Protein AF-A0A258LJT6-F1 (afdb_monomer_lite)

Secondary structure (DSSP, 8-state):
-HHHHHHHHHHHHHHHHHHHHHHHHHHHHHHHHHHHHHHHHHHHHHHHHHHH-HHHHHHHHTS-HHHHHHHHHHHHHHHHHHHHHHTTTT--S--------TT--PPPHHHHTTPPP---------------------GGG------SS--EEEEE---TT----TT---EEEE-HHHHHHHHHHHHHHHHHH--

Foldseek 3Di:
DVVVVVVVVVVVVVVVVVVVVVVVVVVVVVVVVVVVVVVVVLVVVLVVCCVPPVVVSVVLVVDDPVVSVVVVCVVVVVVVVVVCVVVVVVVPDDPPPDPDDPVDDDDDPVVVVVDDDDDDDDDDDDDDDDDDDDDDDDPVPDDDDDDPADFAWPFADDDPPDDDDPPDDGTDGDHPVVVVVVVVVVVVVVVVVVD

Sequence (195 aa):
MKQEFTEIIAKSKEFYSRYMAIAKVYAKEWLAVVIKAQNDLYLLTHEWFSTHLPRVAQRYDKAPPWTQKGLYYFPWFCLFLIILNYFNVFDRSPTVKSVQDPNVVIVNEDLHNMITEGEVYTGSFVEELRASGRVDFNEMFLSRIGANVTGRVSEILAIPGQKVKQGDILAKITSTELTQSQLSFLKAKSASQLV

pLDDT: mean 81.01, std 11.67, range [51.56, 97.31]

Structure (mmCIF, N/CA/C/O backbone):
data_AF-A0A258LJT6-F1
#
_entry.id   AF-A0A258LJT6-F1
#
loop_
_atom_site.group_PDB
_atom_site.id
_atom_site.type_symbol
_atom_site.label_atom_id
_atom_site.label_alt_id
_atom_site.label_comp_id
_atom_site.label_asym_id
_atom_site.label_entity_id
_atom_site.label_seq_id
_atom_site.pdbx_PDB_ins_code
_atom_site.Cartn_x
_atom_site.Cartn_y
_atom_site.Cartn_z
_atom_site.occupancy
_atom_site.B_iso_or_equiv
_atom_site.auth_seq_id
_atom_site.auth_comp_id
_atom_site.auth_asym_id
_atom_site.auth_atom_id
_atom_site.pdbx_PDB_model_num
ATOM 1 N N . MET A 1 1 ? 47.106 50.250 -38.064 1.00 55.78 1 MET A N 1
ATOM 2 C CA . MET A 1 1 ? 46.266 49.117 -38.524 1.00 55.78 1 MET A CA 1
ATOM 3 C C . MET A 1 1 ? 46.036 49.097 -40.035 1.00 55.78 1 MET A C 1
ATOM 5 O O . MET A 1 1 ? 46.432 48.120 -40.643 1.00 55.78 1 MET A O 1
ATOM 9 N N . LYS A 1 2 ? 45.459 50.127 -40.683 1.00 57.06 2 LYS A N 1
ATOM 10 C CA . LYS A 1 2 ? 45.196 50.077 -42.146 1.00 57.06 2 LYS A CA 1
ATOM 11 C C . LYS A 1 2 ? 46.456 49.949 -43.026 1.00 57.06 2 LYS A C 1
ATOM 13 O O . LYS A 1 2 ? 46.399 49.251 -44.029 1.00 57.06 2 LYS A O 1
ATOM 18 N N . GLN A 1 3 ? 47.569 50.579 -42.638 1.00 64.94 3 GLN A N 1
ATOM 19 C CA . GLN A 1 3 ? 48.830 50.556 -43.399 1.00 64.94 3 GLN A CA 1
ATOM 20 C C . GLN A 1 3 ? 49.504 49.172 -43.404 1.00 64.94 3 GLN A C 1
ATOM 22 O O . GLN A 1 3 ? 49.921 48.701 -44.458 1.00 64.94 3 GLN A O 1
ATOM 27 N N . GLU A 1 4 ? 49.505 48.464 -42.272 1.00 67.44 4 GLU A N 1
ATOM 28 C CA . GLU A 1 4 ? 50.062 47.105 -42.209 1.00 67.44 4 GLU A CA 1
ATOM 29 C C . GLU A 1 4 ? 49.254 46.104 -43.048 1.00 67.44 4 GLU A C 1
ATOM 31 O O . GLU A 1 4 ? 49.824 45.267 -43.744 1.00 67.44 4 GLU A O 1
ATOM 36 N N . PHE A 1 5 ? 47.921 46.228 -43.075 1.00 64.56 5 PHE A N 1
ATOM 37 C CA . PHE A 1 5 ? 47.084 45.380 -43.931 1.00 64.56 5 PHE A CA 1
ATOM 38 C C . PHE A 1 5 ? 47.345 45.610 -45.425 1.00 64.56 5 PHE A C 1
ATOM 40 O O . PHE A 1 5 ? 47.358 44.651 -46.198 1.00 64.56 5 PHE A O 1
ATOM 47 N N . THR A 1 6 ? 47.586 46.855 -45.851 1.00 72.75 6 THR A N 1
ATOM 48 C CA . THR A 1 6 ? 47.909 47.146 -47.256 1.00 72.75 6 THR A CA 1
ATOM 49 C C . THR A 1 6 ? 49.270 46.591 -47.674 1.00 72.75 6 THR A C 1
ATOM 51 O O . THR A 1 6 ? 49.400 46.100 -48.796 1.00 72.75 6 THR A O 1
ATOM 54 N N . GLU A 1 7 ? 50.253 46.576 -46.771 1.00 76.19 7 GLU A N 1
ATOM 55 C CA . GLU A 1 7 ? 51.564 45.964 -47.022 1.00 76.19 7 GLU A CA 1
ATOM 56 C C . GLU A 1 7 ? 51.480 44.436 -47.116 1.00 76.19 7 GLU A C 1
ATOM 58 O O . GLU A 1 7 ? 52.067 43.837 -48.020 1.00 76.19 7 GLU A O 1
ATOM 63 N N . ILE A 1 8 ? 50.686 43.794 -46.252 1.00 75.00 8 ILE A N 1
ATOM 64 C CA . ILE A 1 8 ? 50.462 42.340 -46.290 1.00 75.00 8 ILE A CA 1
ATOM 65 C C . ILE A 1 8 ? 49.782 41.925 -47.605 1.00 75.00 8 ILE A C 1
ATOM 67 O O . ILE A 1 8 ? 50.197 40.950 -48.238 1.00 75.00 8 ILE A O 1
ATOM 71 N N . ILE A 1 9 ? 48.779 42.682 -48.063 1.00 73.44 9 ILE A N 1
ATOM 72 C CA . ILE A 1 9 ? 48.091 42.412 -49.334 1.00 73.44 9 ILE A CA 1
ATOM 73 C C . ILE A 1 9 ? 49.051 42.580 -50.518 1.00 73.44 9 ILE A C 1
ATOM 75 O O . ILE A 1 9 ? 49.093 41.707 -51.389 1.00 73.44 9 ILE A O 1
ATOM 79 N N . ALA A 1 10 ? 49.860 43.644 -50.542 1.00 76.75 10 ALA A N 1
ATOM 80 C CA . ALA A 1 10 ? 50.848 43.861 -51.598 1.00 76.75 10 ALA A CA 1
ATOM 81 C C . ALA A 1 10 ? 51.872 42.713 -51.662 1.00 76.75 10 ALA A C 1
ATOM 83 O O . ALA A 1 10 ? 52.100 42.150 -52.736 1.00 76.75 10 ALA A O 1
ATOM 84 N N . LYS A 1 11 ? 52.388 42.284 -50.503 1.00 76.25 11 LYS A N 1
ATOM 85 C CA . LYS A 1 11 ? 53.331 41.165 -50.385 1.00 76.25 11 LYS A CA 1
ATOM 86 C C . LYS A 1 11 ? 52.706 39.847 -50.855 1.00 76.25 11 LYS A C 1
ATOM 88 O O . LYS A 1 11 ? 53.340 39.098 -51.592 1.00 76.25 11 LYS A O 1
ATOM 93 N N . SER A 1 12 ? 51.440 39.581 -50.517 1.00 71.44 12 SER A N 1
ATOM 94 C CA . SER A 1 12 ? 50.720 38.379 -50.977 1.00 71.44 12 SER A CA 1
ATOM 95 C C . SER A 1 12 ? 50.529 38.340 -52.499 1.00 71.44 12 SER A C 1
ATOM 97 O O . SER A 1 12 ? 50.682 37.287 -53.120 1.00 71.44 12 SER A O 1
ATOM 99 N N . LYS A 1 13 ? 50.261 39.496 -53.119 1.00 76.06 13 LYS A N 1
ATOM 100 C CA . LYS A 1 13 ? 50.081 39.624 -54.569 1.00 76.06 13 LYS A CA 1
ATOM 101 C C . LYS A 1 13 ? 51.398 39.409 -55.316 1.00 76.06 13 LYS A C 1
ATOM 103 O O . LYS A 1 13 ? 51.401 38.769 -56.367 1.00 76.06 13 LYS A O 1
ATOM 108 N N . GLU A 1 14 ? 52.504 39.892 -54.752 1.00 79.50 14 GLU A N 1
ATOM 109 C CA . GLU A 1 14 ? 53.860 39.643 -55.253 1.00 79.50 14 GLU A CA 1
ATOM 110 C C . GLU A 1 14 ? 54.267 38.167 -55.099 1.00 79.50 14 GLU A C 1
ATOM 112 O O . GLU A 1 14 ? 54.823 37.570 -56.020 1.00 79.50 14 GLU A O 1
ATOM 117 N N . PHE A 1 15 ? 53.913 37.522 -53.981 1.00 73.81 15 PHE A N 1
ATOM 118 C CA . PHE A 1 15 ? 54.115 36.081 -53.810 1.00 73.81 15 PHE A CA 1
ATOM 119 C C . PHE A 1 15 ? 53.301 35.261 -54.814 1.00 73.81 15 PHE A C 1
ATOM 121 O O . PHE A 1 15 ? 53.847 34.345 -55.429 1.00 73.81 15 PHE A O 1
ATOM 128 N N . TYR A 1 16 ? 52.026 35.599 -55.025 1.00 74.50 16 TYR A N 1
ATOM 129 C CA . TYR A 1 16 ? 51.170 34.904 -55.984 1.00 74.50 16 TYR A CA 1
ATOM 130 C C . TYR A 1 16 ? 51.707 35.026 -57.412 1.00 74.50 16 TYR A C 1
ATOM 132 O O . TYR A 1 16 ? 51.802 34.020 -58.114 1.00 74.50 16 TYR A O 1
ATOM 140 N N . SER A 1 17 ? 52.112 36.228 -57.841 1.00 76.06 17 SER A N 1
ATOM 141 C CA . SER A 1 17 ? 52.672 36.430 -59.181 1.00 76.06 17 SER A CA 1
ATOM 142 C C . SER A 1 17 ? 53.986 35.665 -59.372 1.00 76.06 17 SER A C 1
ATOM 144 O O . SER A 1 17 ? 54.184 35.052 -60.424 1.00 76.06 17 SER A O 1
ATOM 146 N N . ARG A 1 18 ? 54.842 35.616 -58.341 1.00 77.00 18 ARG A N 1
ATOM 147 C CA . ARG A 1 18 ? 56.106 34.867 -58.366 1.00 77.00 18 ARG A CA 1
ATOM 148 C C . ARG A 1 18 ? 55.882 33.355 -58.428 1.00 77.00 18 ARG A C 1
ATOM 150 O O . ARG A 1 18 ? 56.513 32.686 -59.243 1.00 77.00 18 ARG A O 1
ATOM 157 N N . TYR A 1 19 ? 54.938 32.824 -57.651 1.00 81.44 19 TYR A N 1
ATOM 158 C CA . TYR A 1 19 ? 54.542 31.415 -57.732 1.00 81.44 19 TYR A CA 1
ATOM 159 C C . TYR A 1 19 ? 53.914 31.067 -59.082 1.00 81.44 19 TYR A C 1
ATOM 161 O O . TYR A 1 19 ? 54.242 30.029 -59.644 1.00 81.44 19 TYR A O 1
ATOM 169 N N . MET A 1 20 ? 53.073 31.938 -59.644 1.00 78.12 20 MET A N 1
ATOM 170 C CA . MET A 1 20 ? 52.491 31.731 -60.973 1.00 78.12 20 MET A CA 1
ATOM 171 C C . MET A 1 20 ? 53.556 31.702 -62.074 1.00 78.12 20 MET A C 1
ATOM 173 O O . MET A 1 20 ? 53.469 30.890 -62.994 1.00 78.12 20 MET A O 1
ATOM 177 N N . ALA A 1 21 ? 54.575 32.563 -61.991 1.00 80.94 21 ALA A N 1
ATOM 178 C CA . ALA A 1 21 ? 55.688 32.561 -62.938 1.00 80.94 21 ALA A CA 1
ATOM 179 C C . ALA A 1 21 ? 56.491 31.252 -62.858 1.00 80.94 21 ALA A C 1
ATOM 181 O O . ALA A 1 21 ? 56.753 30.632 -63.888 1.00 80.94 21 ALA A O 1
ATOM 182 N N . ILE A 1 22 ? 56.798 30.792 -61.642 1.00 79.31 22 ILE A N 1
ATOM 183 C CA . ILE A 1 22 ? 57.484 29.516 -61.398 1.00 79.31 22 ILE A CA 1
ATOM 184 C C . ILE A 1 22 ? 56.630 28.340 -61.894 1.00 79.31 22 ILE A C 1
ATOM 186 O O . ILE A 1 22 ? 57.116 27.503 -62.650 1.00 79.31 22 ILE A O 1
ATOM 190 N N . ALA A 1 23 ? 55.339 28.311 -61.556 1.00 79.19 23 ALA A N 1
ATOM 191 C CA . ALA A 1 23 ? 54.409 27.271 -61.984 1.00 79.19 23 ALA A CA 1
ATOM 192 C C . ALA A 1 23 ? 54.287 27.196 -63.511 1.00 79.19 23 ALA A C 1
ATOM 194 O O . ALA A 1 23 ? 54.245 26.102 -64.064 1.00 79.19 23 ALA A O 1
ATOM 195 N N . LYS A 1 24 ? 54.290 28.338 -64.213 1.00 80.25 24 LYS A N 1
ATOM 196 C CA . LYS A 1 24 ? 54.291 28.367 -65.684 1.00 80.25 24 LYS A CA 1
ATOM 197 C C . LYS A 1 24 ? 55.565 27.775 -66.284 1.00 80.25 24 LYS A C 1
ATOM 199 O O . LYS A 1 24 ? 55.469 27.070 -67.286 1.00 80.25 24 LYS A O 1
ATOM 204 N N . VAL A 1 25 ? 56.734 28.049 -65.699 1.00 81.94 25 VAL A N 1
ATOM 205 C CA . VAL A 1 25 ? 58.010 27.475 -66.163 1.00 81.94 25 VAL A CA 1
ATOM 206 C C . VAL A 1 25 ? 58.013 25.963 -65.948 1.00 81.94 25 VAL A C 1
ATOM 208 O O . VAL A 1 25 ? 58.199 25.226 -66.913 1.00 81.94 25 VAL A O 1
ATOM 211 N N . TYR A 1 26 ? 57.674 25.501 -64.742 1.00 79.31 26 TYR A N 1
ATOM 212 C CA . TYR A 1 26 ? 57.589 24.070 -64.442 1.00 79.31 26 TYR A CA 1
ATOM 213 C C . TYR A 1 26 ? 56.535 23.350 -65.286 1.00 79.31 26 TYR A C 1
ATOM 215 O O . TYR A 1 26 ? 56.797 22.259 -65.776 1.00 79.31 26 TYR A O 1
ATOM 223 N N . ALA A 1 27 ? 55.367 23.954 -65.520 1.00 74.19 27 ALA A N 1
ATOM 224 C CA . ALA A 1 27 ? 54.345 23.380 -66.394 1.00 74.19 27 ALA A CA 1
ATOM 225 C C . ALA A 1 27 ? 54.839 23.256 -67.842 1.00 74.19 27 ALA A C 1
ATOM 227 O O . ALA A 1 27 ? 54.549 22.265 -68.508 1.00 74.19 27 ALA A O 1
ATOM 228 N N . LYS A 1 28 ? 55.610 24.235 -68.333 1.00 80.19 28 LYS A N 1
ATOM 229 C CA . LYS A 1 28 ? 56.195 24.193 -69.678 1.00 80.19 28 LYS A CA 1
ATOM 230 C C . LYS A 1 28 ? 57.279 23.119 -69.792 1.00 80.19 28 LYS A C 1
ATOM 232 O O . LYS A 1 28 ? 57.313 22.412 -70.795 1.00 80.19 28 LYS A O 1
ATOM 237 N N . GLU A 1 29 ? 58.124 22.975 -68.774 1.00 80.75 29 GLU A N 1
ATOM 238 C CA . GLU A 1 29 ? 59.131 21.910 -68.701 1.00 80.75 29 GLU A CA 1
ATOM 239 C C . GLU A 1 29 ? 58.476 20.529 -68.629 1.00 80.75 29 GLU A C 1
ATOM 241 O O . GLU A 1 29 ? 58.829 19.643 -69.402 1.00 80.75 29 GLU A O 1
ATOM 246 N N . TRP A 1 30 ? 57.451 20.366 -67.791 1.00 75.50 30 TRP A N 1
ATOM 247 C CA . TRP A 1 30 ? 56.672 19.132 -67.708 1.00 75.50 30 TRP A CA 1
ATOM 248 C C . TRP A 1 30 ? 55.985 18.790 -69.026 1.00 75.50 30 TRP A C 1
ATOM 250 O O . TRP A 1 30 ? 56.063 17.649 -69.470 1.00 75.50 30 TRP A O 1
ATOM 260 N N . LEU A 1 31 ? 55.367 19.766 -69.694 1.00 75.56 31 LEU A N 1
ATOM 261 C CA . LEU A 1 31 ? 54.781 19.553 -71.017 1.00 75.56 31 LEU A CA 1
ATOM 262 C C . LEU A 1 31 ? 55.838 19.120 -72.035 1.00 75.56 31 LEU A C 1
ATOM 264 O O . LEU A 1 31 ? 55.589 18.200 -72.806 1.00 75.56 31 LEU A O 1
ATOM 268 N N . ALA A 1 32 ? 57.024 19.732 -72.023 1.00 79.31 32 ALA A N 1
ATOM 269 C CA . ALA A 1 32 ? 58.112 19.342 -72.914 1.00 79.31 32 ALA A CA 1
ATOM 270 C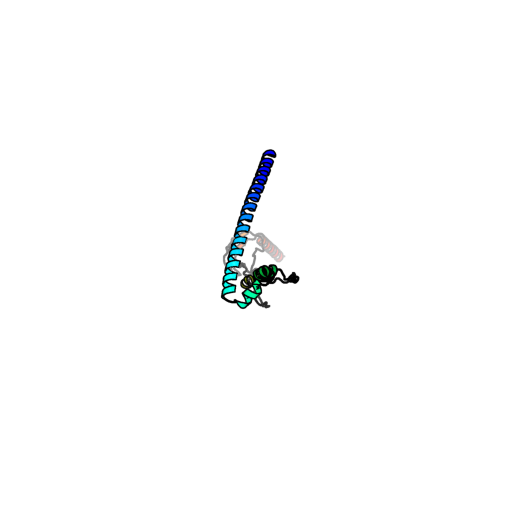 C . ALA A 1 32 ? 58.598 17.907 -72.639 1.00 79.31 32 ALA A C 1
ATOM 272 O O . ALA A 1 32 ? 58.818 17.148 -73.583 1.00 79.31 32 ALA A O 1
ATOM 273 N N . VAL A 1 33 ? 58.710 17.514 -71.367 1.00 79.88 33 VAL A N 1
ATOM 274 C CA . VAL A 1 33 ? 59.072 16.146 -70.962 1.00 79.88 33 VAL A CA 1
ATOM 275 C C . VAL A 1 33 ? 57.997 15.145 -71.380 1.00 79.88 33 VAL A C 1
ATOM 277 O O . VAL A 1 33 ? 58.334 14.107 -71.940 1.00 79.88 33 VAL A O 1
ATOM 280 N N . VAL A 1 34 ? 56.716 15.463 -71.182 1.00 76.62 34 VAL A N 1
ATOM 281 C CA . VAL A 1 34 ? 55.594 14.603 -71.588 1.00 76.62 34 VAL A CA 1
ATOM 282 C C . VAL A 1 34 ? 55.553 14.438 -73.105 1.00 76.62 34 VAL A C 1
ATOM 284 O O . VAL A 1 34 ? 55.427 13.317 -73.585 1.00 76.62 34 VAL A O 1
ATOM 287 N N . ILE A 1 35 ? 55.724 15.523 -73.867 1.00 73.44 35 ILE A N 1
ATOM 288 C CA . ILE A 1 35 ? 55.776 15.468 -75.335 1.00 73.44 35 ILE A CA 1
ATOM 289 C C . ILE A 1 35 ? 56.964 14.618 -75.794 1.00 73.44 35 ILE A C 1
ATOM 291 O O . ILE A 1 35 ? 56.819 13.798 -76.698 1.00 73.44 35 ILE A O 1
ATOM 295 N N . LYS A 1 36 ? 58.136 14.778 -75.168 1.00 78.25 36 LYS A N 1
ATOM 296 C CA . LYS A 1 36 ? 59.321 13.980 -75.495 1.00 78.25 36 LYS A CA 1
ATOM 297 C C . LYS A 1 36 ? 59.098 12.498 -75.192 1.00 78.25 36 LYS A C 1
ATOM 299 O O . LYS A 1 36 ? 59.297 11.674 -76.075 1.00 78.25 36 LYS A O 1
ATOM 304 N N . ALA A 1 37 ? 58.607 12.177 -73.997 1.00 78.06 37 ALA A N 1
ATOM 305 C CA . ALA A 1 37 ? 58.291 10.809 -73.602 1.00 78.06 37 ALA A CA 1
ATOM 306 C C . ALA A 1 37 ? 57.230 10.183 -74.518 1.00 78.06 37 ALA A C 1
ATOM 308 O O . ALA A 1 37 ? 57.345 9.018 -74.880 1.00 78.06 37 ALA A O 1
ATOM 309 N N . GLN A 1 38 ? 56.230 10.961 -74.943 1.00 72.81 38 GLN A N 1
ATOM 310 C CA . GLN A 1 38 ? 55.215 10.521 -75.896 1.00 72.81 38 GLN A CA 1
ATOM 311 C C . GLN A 1 38 ? 55.811 10.215 -77.274 1.00 72.81 38 GLN A C 1
ATOM 313 O O . GLN A 1 38 ? 55.436 9.217 -77.886 1.00 72.81 38 GLN A O 1
ATOM 318 N N . ASN A 1 39 ? 56.742 11.040 -77.754 1.00 74.62 39 ASN A N 1
ATOM 319 C CA . ASN A 1 39 ? 57.431 10.800 -79.020 1.00 74.62 39 ASN A CA 1
ATOM 320 C C . ASN A 1 39 ? 58.341 9.565 -78.945 1.00 74.62 39 ASN A C 1
ATOM 322 O O . ASN A 1 39 ? 58.342 8.765 -79.876 1.00 74.62 39 ASN A O 1
ATOM 326 N N . ASP A 1 40 ? 59.052 9.367 -77.833 1.00 77.19 40 ASP A N 1
ATOM 327 C CA . ASP A 1 40 ? 59.899 8.186 -77.621 1.00 77.19 40 ASP A CA 1
ATOM 328 C C . ASP A 1 40 ? 59.049 6.900 -77.568 1.00 77.19 40 ASP A C 1
ATOM 330 O O . ASP A 1 40 ? 59.384 5.895 -78.197 1.00 77.19 40 ASP A O 1
ATOM 334 N N . LEU A 1 41 ? 57.888 6.945 -76.902 1.00 73.94 41 LEU A N 1
ATOM 335 C CA . LEU A 1 41 ? 56.914 5.845 -76.889 1.00 73.94 41 LEU A CA 1
ATOM 336 C C . LEU A 1 41 ? 56.328 5.571 -78.279 1.00 73.94 41 LEU A C 1
ATOM 338 O O . LEU A 1 41 ? 56.130 4.414 -78.653 1.00 73.94 41 LEU A O 1
ATOM 342 N N . TYR A 1 42 ? 56.067 6.616 -79.066 1.00 72.00 42 TYR A N 1
ATOM 343 C CA . TYR A 1 42 ? 55.617 6.465 -80.448 1.00 72.00 42 TYR A CA 1
ATOM 344 C C . TYR A 1 42 ? 56.671 5.756 -81.307 1.00 72.00 42 TYR A C 1
ATOM 346 O O . TYR A 1 42 ? 56.335 4.841 -82.053 1.00 72.00 42 TYR A O 1
ATOM 354 N N . LEU A 1 43 ? 57.946 6.123 -81.170 1.00 73.88 43 LEU A N 1
ATOM 355 C CA . LEU A 1 43 ? 59.033 5.471 -81.903 1.00 73.88 43 LEU A CA 1
ATOM 356 C C . LEU A 1 43 ? 59.158 3.990 -81.521 1.00 73.88 43 LEU A C 1
ATOM 358 O O . LEU A 1 43 ? 59.169 3.135 -82.404 1.00 73.88 43 LEU A O 1
ATOM 362 N N . LEU A 1 44 ? 59.131 3.674 -80.222 1.00 77.31 44 LEU A N 1
ATOM 363 C CA . LEU A 1 44 ? 59.191 2.293 -79.727 1.00 77.31 44 LEU A CA 1
ATOM 364 C C . LEU A 1 44 ? 58.000 1.446 -80.198 1.00 77.31 44 LEU A C 1
ATOM 366 O O . LEU A 1 44 ? 58.163 0.304 -80.629 1.00 77.31 44 LEU A O 1
ATOM 370 N N . THR A 1 45 ? 56.788 2.001 -80.135 1.00 69.75 45 THR A N 1
ATOM 371 C CA . THR A 1 45 ? 55.581 1.300 -80.601 1.00 69.75 45 THR A CA 1
ATOM 372 C C . THR A 1 45 ? 55.593 1.106 -82.113 1.00 69.75 45 THR A C 1
ATOM 374 O O . THR A 1 45 ? 55.152 0.062 -82.587 1.00 69.75 45 THR A O 1
ATOM 377 N N . HIS A 1 46 ? 56.148 2.051 -82.872 1.00 68.44 46 HIS A N 1
ATOM 378 C CA . HIS A 1 46 ? 56.302 1.941 -84.319 1.00 68.44 46 HIS A CA 1
ATOM 379 C C . HIS A 1 46 ? 57.354 0.889 -84.725 1.00 68.44 46 HIS A C 1
ATOM 381 O O . HIS A 1 46 ? 57.113 0.099 -85.641 1.00 68.44 46 HIS A O 1
ATOM 387 N N . GLU A 1 47 ? 58.481 0.792 -84.015 1.00 72.38 47 GLU A N 1
ATOM 388 C CA . GLU A 1 47 ? 59.481 -0.273 -84.210 1.00 72.38 47 GLU A CA 1
ATOM 389 C C . GLU A 1 47 ? 58.914 -1.663 -83.877 1.00 72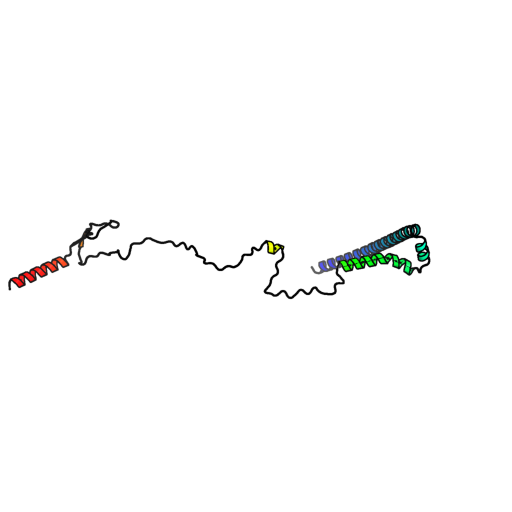.38 47 GLU A C 1
ATOM 391 O O . GLU A 1 47 ? 59.067 -2.618 -84.642 1.00 72.38 47 GLU A O 1
ATOM 396 N N . TRP A 1 48 ? 58.167 -1.787 -82.778 1.00 77.12 48 TRP A N 1
ATOM 397 C CA . TRP A 1 48 ? 57.498 -3.043 -82.434 1.00 77.12 48 TRP A CA 1
ATOM 398 C C . TRP A 1 48 ? 56.397 -3.416 -83.445 1.00 77.12 48 TRP A C 1
ATOM 400 O O . TRP A 1 48 ? 56.263 -4.571 -83.854 1.00 77.12 48 TRP A O 1
ATOM 410 N N . PHE A 1 49 ? 55.623 -2.434 -83.911 1.00 71.00 49 PHE A N 1
ATOM 411 C CA . PHE A 1 49 ? 54.546 -2.657 -84.876 1.00 71.00 49 PHE A CA 1
ATOM 412 C C . PHE A 1 49 ? 55.075 -3.050 -86.262 1.00 71.00 49 PHE A C 1
ATOM 414 O O . PHE A 1 49 ? 54.519 -3.937 -86.916 1.00 71.00 49 PHE A O 1
ATOM 421 N N . SER A 1 50 ? 56.171 -2.428 -86.702 1.00 63.12 50 SER A N 1
ATOM 422 C CA . SER A 1 50 ? 56.817 -2.738 -87.982 1.00 63.12 50 SER A CA 1
ATOM 423 C C . SER A 1 50 ? 57.474 -4.123 -88.000 1.00 63.12 50 SER A C 1
ATOM 425 O O . SER A 1 50 ? 57.442 -4.787 -89.038 1.00 63.12 50 SER A O 1
ATOM 427 N N . THR A 1 51 ? 57.990 -4.600 -86.861 1.00 69.38 51 THR A N 1
ATOM 428 C CA . THR A 1 51 ? 58.589 -5.942 -86.736 1.00 69.38 51 THR A CA 1
ATOM 429 C C . THR A 1 51 ? 57.548 -7.063 -86.683 1.00 69.38 51 THR A C 1
ATOM 431 O O . THR A 1 51 ? 57.748 -8.103 -87.311 1.00 69.38 51 THR A O 1
ATOM 434 N N . HIS A 1 52 ? 56.410 -6.861 -86.008 1.00 72.69 52 HIS A N 1
ATOM 435 C CA . HIS A 1 52 ? 55.375 -7.896 -85.881 1.00 72.69 52 HIS A CA 1
ATOM 436 C C . HIS A 1 52 ? 54.356 -7.940 -87.039 1.00 72.69 52 HIS A C 1
ATOM 438 O O . HIS A 1 52 ? 53.834 -9.016 -87.339 1.00 72.69 52 HIS A O 1
ATOM 444 N N . LEU A 1 53 ? 54.049 -6.816 -87.706 1.00 69.94 53 LEU A N 1
ATOM 445 C CA . LEU A 1 53 ? 52.993 -6.727 -88.737 1.00 69.94 53 LEU A CA 1
ATOM 446 C C . LEU A 1 53 ? 53.433 -5.913 -89.979 1.00 69.94 53 LEU A C 1
ATOM 448 O O . LEU A 1 53 ? 52.870 -4.852 -90.279 1.00 69.94 53 LEU A O 1
ATOM 452 N N . PRO A 1 54 ? 54.374 -6.428 -90.797 1.00 62.69 54 PRO A N 1
ATOM 453 C CA . PRO A 1 54 ? 55.028 -5.650 -91.857 1.00 62.69 54 PRO A CA 1
ATOM 454 C C . PRO A 1 54 ? 54.077 -5.161 -92.967 1.00 62.69 54 PRO A C 1
ATOM 456 O O . PRO A 1 54 ? 54.284 -4.097 -93.549 1.00 62.69 54 PRO A O 1
ATOM 459 N N . ARG A 1 55 ? 52.988 -5.893 -93.258 1.00 64.12 55 ARG A N 1
ATOM 460 C CA . ARG A 1 55 ? 52.010 -5.515 -94.304 1.00 64.12 55 ARG A CA 1
ATOM 461 C C . ARG A 1 55 ? 51.115 -4.337 -93.911 1.00 64.12 55 ARG A C 1
ATOM 463 O O . ARG A 1 55 ? 50.635 -3.619 -94.787 1.00 64.12 55 ARG A O 1
ATOM 470 N N . VAL A 1 56 ? 50.856 -4.164 -92.615 1.00 66.00 56 VAL A N 1
ATOM 471 C CA . VAL A 1 56 ? 50.001 -3.086 -92.099 1.00 66.00 56 VAL A CA 1
ATOM 472 C C . VAL A 1 56 ? 50.833 -1.820 -91.904 1.00 66.00 56 VAL A C 1
ATOM 474 O O . VAL A 1 56 ? 50.384 -0.747 -92.302 1.00 66.00 56 VAL A O 1
ATOM 477 N N . ALA A 1 57 ? 52.076 -1.959 -91.430 1.00 63.03 57 ALA A N 1
ATOM 478 C CA . ALA A 1 57 ? 53.038 -0.862 -91.322 1.00 63.03 57 ALA A CA 1
ATO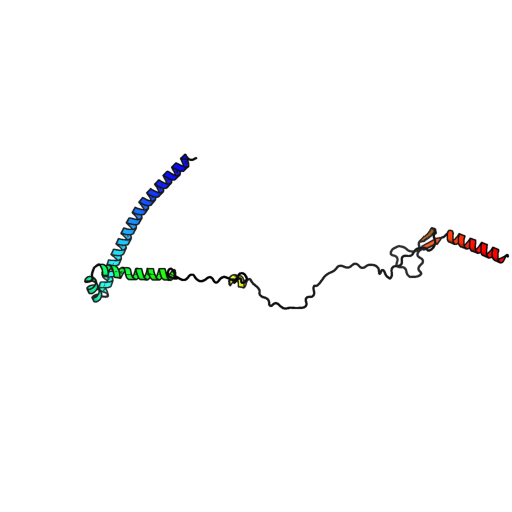M 479 C C . ALA A 1 57 ? 53.291 -0.165 -92.676 1.00 63.03 57 ALA A C 1
ATOM 481 O O . ALA A 1 57 ? 53.126 1.044 -92.784 1.00 63.03 57 ALA A O 1
ATOM 482 N N . GLN A 1 58 ? 53.523 -0.918 -93.760 1.00 65.50 58 GLN A N 1
ATOM 483 C CA . GLN A 1 58 ? 53.737 -0.324 -95.092 1.00 65.50 58 GLN A CA 1
ATOM 484 C C . GLN A 1 58 ? 52.522 0.428 -95.661 1.00 65.50 58 GLN A C 1
ATOM 486 O O . GLN A 1 58 ? 52.678 1.342 -96.473 1.00 65.50 58 GLN A O 1
ATOM 491 N N . ARG A 1 59 ? 51.296 0.030 -95.293 1.00 65.06 59 ARG A N 1
ATOM 492 C CA . ARG A 1 59 ? 50.071 0.758 -95.675 1.00 65.06 59 ARG A CA 1
ATOM 493 C C . ARG A 1 59 ? 49.880 2.013 -94.829 1.00 65.06 59 ARG A C 1
ATOM 495 O O . ARG A 1 59 ? 49.372 3.008 -95.336 1.00 65.06 59 ARG A O 1
ATOM 502 N N . TYR A 1 60 ? 50.304 1.959 -93.573 1.00 63.28 60 TYR A N 1
ATOM 503 C CA . TYR A 1 60 ? 50.254 3.060 -92.623 1.00 63.28 60 TYR A CA 1
ATOM 504 C C . TYR A 1 60 ? 51.283 4.161 -92.941 1.00 63.28 60 TYR A C 1
ATOM 506 O O . TYR A 1 60 ? 50.949 5.343 -92.879 1.00 63.28 60 TYR A O 1
ATOM 514 N N . ASP A 1 61 ? 52.483 3.799 -93.401 1.00 65.00 61 ASP A N 1
ATOM 515 C CA . ASP A 1 61 ? 53.503 4.767 -93.842 1.00 65.00 61 ASP A CA 1
ATOM 516 C C . ASP A 1 61 ? 53.095 5.526 -95.114 1.00 65.00 61 ASP A C 1
ATOM 518 O O . ASP A 1 61 ? 53.532 6.650 -95.344 1.00 65.00 61 ASP A O 1
ATOM 522 N N . LYS A 1 62 ? 52.208 4.938 -95.929 1.00 68.44 62 LYS A N 1
ATOM 523 C CA . LYS A 1 62 ? 51.627 5.574 -97.124 1.00 68.44 62 LYS A CA 1
ATOM 524 C C . LYS A 1 62 ? 50.377 6.416 -96.827 1.00 68.44 62 LYS A C 1
ATOM 526 O O . LYS A 1 62 ? 49.843 7.038 -97.744 1.00 68.44 62 LYS A O 1
ATOM 531 N N . ALA A 1 63 ? 49.880 6.411 -95.590 1.00 70.12 63 ALA A N 1
ATOM 532 C CA . ALA A 1 63 ? 48.670 7.129 -95.199 1.00 70.12 63 ALA A CA 1
ATOM 533 C C . ALA A 1 63 ? 48.958 8.612 -94.880 1.00 70.12 63 ALA A C 1
ATOM 535 O O . ALA A 1 63 ? 50.069 8.956 -94.476 1.00 70.12 63 ALA A O 1
ATOM 536 N N . PRO A 1 64 ? 47.966 9.514 -95.019 1.00 70.38 64 PRO A N 1
ATOM 537 C CA . PRO A 1 64 ? 48.155 10.927 -94.709 1.00 70.38 64 PRO A CA 1
ATOM 538 C C . PRO A 1 64 ? 48.524 11.153 -93.225 1.00 70.38 64 PRO A C 1
ATOM 540 O O . PRO A 1 64 ? 48.057 10.417 -92.347 1.00 70.38 64 PRO A O 1
ATOM 543 N N . PRO A 1 65 ? 49.314 12.198 -92.908 1.00 63.53 65 PRO A N 1
ATOM 544 C CA . PRO A 1 65 ? 49.939 12.382 -91.589 1.00 63.53 65 PRO A CA 1
ATOM 545 C C . PRO A 1 65 ? 48.944 12.577 -90.431 1.00 63.53 65 PRO A C 1
ATOM 547 O O . PRO A 1 65 ? 49.289 12.361 -89.269 1.00 63.53 65 PRO A O 1
ATOM 550 N N . TRP A 1 66 ? 47.695 12.963 -90.714 1.00 66.62 66 TRP A N 1
ATOM 551 C CA . TRP A 1 66 ? 46.645 13.091 -89.696 1.00 66.62 66 TRP A CA 1
ATOM 552 C C . TRP A 1 66 ? 46.148 11.728 -89.184 1.00 66.62 66 TRP A C 1
ATOM 554 O O . TRP A 1 66 ? 45.936 11.557 -87.984 1.00 66.62 66 TRP A O 1
ATOM 564 N N . THR A 1 67 ? 46.054 10.731 -90.068 1.00 67.81 67 THR A N 1
ATOM 565 C CA . THR A 1 67 ? 45.633 9.360 -89.728 1.00 67.81 67 THR A CA 1
ATOM 566 C C . THR A 1 67 ? 46.632 8.655 -88.818 1.00 67.81 67 THR A C 1
ATOM 568 O O . THR A 1 67 ? 46.230 7.917 -87.921 1.00 67.81 67 THR A O 1
ATOM 571 N N . GLN A 1 68 ? 47.925 8.934 -89.007 1.00 63.94 68 GLN A N 1
ATOM 572 C CA . GLN A 1 68 ? 48.986 8.365 -88.177 1.00 63.94 68 GLN A CA 1
ATOM 573 C C . GLN A 1 68 ? 48.872 8.838 -86.721 1.00 63.94 68 GLN A C 1
ATOM 575 O O . GLN A 1 68 ? 48.910 8.052 -85.779 1.00 63.94 68 GLN A O 1
ATOM 580 N N . LYS A 1 69 ? 48.623 10.135 -86.517 1.00 65.31 69 LYS A N 1
ATOM 581 C CA . LYS A 1 69 ? 48.419 10.677 -85.168 1.00 65.31 69 LYS A CA 1
ATOM 582 C C . LYS A 1 69 ? 47.108 10.182 -84.551 1.00 65.31 69 LYS A C 1
ATOM 584 O O . LYS A 1 69 ? 47.078 9.862 -83.369 1.00 65.31 69 LYS A O 1
ATOM 589 N N . GLY A 1 70 ? 46.037 10.080 -85.343 1.00 68.81 70 GLY A N 1
ATOM 590 C CA . GLY A 1 70 ? 44.700 9.717 -84.859 1.00 68.81 70 GLY A CA 1
ATOM 591 C C . GLY A 1 70 ? 44.592 8.312 -84.258 1.00 68.81 70 GLY A C 1
ATOM 592 O O . GLY A 1 70 ? 43.968 8.147 -83.210 1.00 68.81 70 GLY A O 1
ATOM 593 N N . LEU A 1 71 ? 45.229 7.307 -84.869 1.00 68.94 71 LEU A N 1
ATOM 594 C CA . LEU A 1 71 ? 45.134 5.919 -84.400 1.00 68.94 71 LEU A CA 1
ATOM 595 C C . LEU A 1 71 ? 45.770 5.721 -83.012 1.00 68.94 71 LEU A C 1
ATOM 597 O O . LEU A 1 71 ? 45.281 4.914 -82.227 1.00 68.94 71 LEU A O 1
ATOM 601 N N . TYR A 1 72 ? 46.806 6.497 -82.682 1.00 67.94 72 TYR A N 1
ATOM 602 C CA . TYR A 1 72 ? 47.469 6.442 -81.376 1.00 67.94 72 TYR A CA 1
ATOM 603 C C . TYR A 1 72 ? 46.609 7.022 -80.241 1.00 67.94 72 TYR A C 1
ATOM 605 O O . TYR A 1 72 ? 46.658 6.536 -79.114 1.00 67.94 72 TYR A O 1
ATOM 613 N N . TYR A 1 73 ? 45.792 8.043 -80.519 1.00 70.94 73 TYR A N 1
ATOM 614 C CA . TYR A 1 73 ? 44.922 8.655 -79.505 1.00 70.94 73 TYR A CA 1
ATOM 615 C C . TYR A 1 73 ? 43.605 7.896 -79.293 1.00 70.94 73 TYR A C 1
ATOM 617 O O . TYR A 1 73 ? 42.951 8.088 -78.268 1.00 70.94 73 TYR A O 1
ATOM 625 N N . PHE A 1 74 ? 43.220 7.014 -80.220 1.00 76.25 74 PHE A N 1
ATOM 626 C CA . PHE A 1 74 ? 41.963 6.264 -80.155 1.00 76.25 74 PHE A CA 1
ATOM 627 C C . PHE A 1 74 ? 41.823 5.382 -78.893 1.00 76.25 74 PHE A C 1
ATOM 629 O O . PHE A 1 74 ? 40.793 5.487 -78.225 1.00 76.25 74 PHE A O 1
ATOM 636 N N . PRO A 1 75 ? 42.839 4.601 -78.462 1.00 77.06 75 PRO A N 1
ATOM 637 C CA . PRO A 1 75 ? 42.762 3.829 -77.219 1.00 77.06 75 PRO A CA 1
ATOM 638 C C . PRO A 1 75 ? 42.601 4.716 -75.980 1.00 77.06 75 PRO A C 1
ATOM 640 O O . PRO A 1 75 ? 41.863 4.371 -75.061 1.00 77.06 75 PRO A O 1
ATOM 643 N N . TRP A 1 76 ? 43.253 5.882 -75.965 1.00 78.38 76 TRP A N 1
ATOM 644 C CA . TRP A 1 76 ? 43.171 6.832 -74.854 1.00 78.38 76 TRP A CA 1
ATOM 645 C C . TRP A 1 76 ? 41.795 7.501 -74.776 1.00 78.38 76 TRP A C 1
ATOM 647 O O . TRP A 1 76 ? 41.251 7.678 -73.689 1.00 78.38 76 TRP A O 1
ATOM 657 N N . PHE A 1 77 ? 41.192 7.802 -75.927 1.00 81.81 77 PHE A N 1
ATOM 658 C CA . PHE A 1 77 ? 39.820 8.298 -76.010 1.00 81.81 77 PHE A CA 1
ATOM 659 C C . PHE A 1 77 ? 38.799 7.247 -75.548 1.00 81.81 77 PHE A C 1
ATOM 661 O O . PHE A 1 77 ? 37.875 7.575 -74.805 1.00 81.81 77 PHE A O 1
ATOM 668 N N . CYS A 1 78 ? 38.991 5.974 -75.910 1.00 79.38 78 CYS A N 1
ATOM 669 C CA . CYS A 1 78 ? 38.170 4.877 -75.398 1.00 79.38 78 CYS A CA 1
ATOM 670 C C . CYS A 1 78 ? 38.310 4.717 -73.879 1.00 79.38 78 CYS A C 1
ATOM 672 O O . CYS A 1 78 ? 37.302 4.582 -73.193 1.00 79.38 78 CYS A O 1
ATOM 674 N N . LEU A 1 79 ? 39.530 4.787 -73.339 1.00 83.31 79 LEU A N 1
ATOM 675 C CA . LEU A 1 79 ? 39.775 4.720 -71.896 1.00 83.31 79 LEU A CA 1
ATOM 676 C C . LEU A 1 79 ? 39.106 5.900 -71.172 1.00 83.31 79 LEU A C 1
ATOM 678 O O . LEU A 1 79 ? 38.431 5.709 -70.164 1.00 83.31 79 LEU A O 1
ATOM 682 N N . PHE A 1 80 ? 39.196 7.107 -71.731 1.00 84.56 80 PHE A N 1
ATOM 683 C CA . PHE A 1 80 ? 38.511 8.287 -71.206 1.00 84.56 80 PHE A CA 1
ATOM 684 C C . PHE A 1 80 ? 36.982 8.135 -71.210 1.00 84.56 80 PHE A C 1
ATOM 686 O O . PHE A 1 80 ? 36.332 8.471 -70.221 1.00 84.56 80 PHE A O 1
ATOM 693 N N . LEU A 1 81 ? 36.401 7.571 -72.273 1.00 81.62 81 LEU A N 1
ATOM 694 C CA . LEU A 1 81 ? 34.971 7.258 -72.310 1.00 81.62 81 LEU A CA 1
ATOM 695 C C . LEU A 1 81 ? 34.576 6.181 -71.295 1.00 81.62 81 LEU A C 1
ATOM 697 O O . LEU A 1 81 ? 33.521 6.306 -70.679 1.00 81.62 81 LEU A O 1
ATOM 701 N N . ILE A 1 82 ? 35.416 5.167 -71.077 1.00 81.25 82 ILE A N 1
ATOM 702 C CA . ILE A 1 82 ? 35.194 4.142 -70.047 1.00 81.25 82 ILE A CA 1
ATOM 703 C C . ILE A 1 82 ? 35.233 4.768 -68.651 1.00 81.25 82 ILE A C 1
ATOM 705 O O . ILE A 1 82 ? 34.385 4.450 -67.827 1.00 81.25 82 ILE A O 1
ATOM 709 N N . ILE A 1 83 ? 36.157 5.695 -68.386 1.00 80.69 83 ILE A N 1
ATOM 710 C CA . ILE A 1 83 ? 36.205 6.431 -67.115 1.00 80.69 83 ILE A CA 1
ATOM 711 C C . ILE A 1 83 ? 34.949 7.287 -66.944 1.00 80.69 83 ILE A C 1
ATOM 713 O O . ILE A 1 83 ? 34.332 7.257 -65.886 1.00 80.69 83 ILE A O 1
ATOM 717 N N . LEU A 1 84 ? 34.530 8.030 -67.970 1.00 81.12 84 LEU A N 1
ATOM 718 C CA . LEU A 1 84 ? 33.307 8.833 -67.894 1.00 81.12 84 LEU A CA 1
ATOM 719 C C . LEU A 1 84 ? 32.052 7.977 -67.685 1.00 81.12 84 LEU A C 1
ATOM 721 O O . LEU A 1 84 ? 31.137 8.400 -66.980 1.00 81.12 84 LEU A O 1
ATOM 725 N N . ASN A 1 85 ? 32.018 6.782 -68.277 1.00 79.25 85 ASN A N 1
ATOM 726 C CA . ASN A 1 85 ? 30.967 5.801 -68.041 1.00 79.25 85 ASN A CA 1
ATOM 727 C C . ASN A 1 85 ? 31.034 5.235 -66.613 1.00 79.25 85 ASN A C 1
ATOM 729 O O . ASN A 1 85 ? 30.012 5.201 -65.945 1.00 79.25 85 ASN A O 1
ATOM 733 N N . TYR A 1 86 ? 32.223 4.903 -66.102 1.00 75.94 86 TYR A N 1
ATOM 734 C CA . TYR A 1 86 ? 32.422 4.459 -64.716 1.00 75.94 86 TYR A CA 1
ATOM 735 C C . TYR A 1 86 ? 31.987 5.518 -63.694 1.00 75.94 86 TYR A C 1
ATOM 737 O O . TYR A 1 86 ? 31.418 5.196 -62.656 1.00 75.94 86 TYR A O 1
ATOM 745 N N . PHE A 1 87 ? 32.213 6.797 -63.999 1.00 72.19 87 PHE A N 1
ATOM 746 C CA . PHE A 1 87 ? 31.761 7.919 -63.177 1.00 72.19 87 PHE A CA 1
ATOM 747 C C . PHE A 1 87 ? 30.290 8.310 -63.411 1.00 72.19 87 PHE A C 1
ATOM 749 O O . PHE A 1 87 ? 29.864 9.337 -62.886 1.00 72.19 87 PHE A O 1
ATOM 756 N N . ASN A 1 88 ? 29.516 7.530 -64.182 1.00 69.62 88 ASN A N 1
ATOM 757 C CA . ASN A 1 88 ? 28.100 7.778 -64.491 1.00 69.62 88 ASN A CA 1
ATOM 758 C C . ASN A 1 88 ? 27.802 9.219 -64.952 1.00 69.62 88 ASN A C 1
ATOM 760 O O . ASN A 1 88 ? 26.697 9.732 -64.794 1.00 69.62 88 ASN A O 1
ATOM 764 N N . VAL A 1 89 ? 28.774 9.893 -65.582 1.00 68.12 89 VAL A N 1
ATOM 765 C CA . VAL A 1 89 ? 28.634 11.294 -66.029 1.00 68.12 89 VAL A CA 1
ATOM 766 C C . VAL A 1 89 ? 27.576 11.431 -67.134 1.00 68.12 89 VAL A C 1
ATOM 768 O O . VAL A 1 89 ? 27.034 12.513 -67.361 1.00 68.12 89 VAL A O 1
ATOM 771 N N . PHE A 1 90 ? 27.260 10.331 -67.821 1.00 65.19 90 PHE A N 1
ATOM 772 C CA . PHE A 1 90 ? 26.264 10.281 -68.890 1.00 65.19 90 PHE A CA 1
ATOM 773 C C . PHE A 1 90 ? 24.873 9.805 -68.444 1.00 65.19 90 PHE A C 1
ATOM 775 O O . PHE A 1 90 ? 23.968 9.779 -69.282 1.00 65.19 90 PHE A O 1
ATOM 782 N N . ASP A 1 91 ? 24.662 9.504 -67.159 1.00 60.22 91 ASP A N 1
ATOM 783 C CA . ASP A 1 91 ? 23.328 9.195 -66.640 1.00 60.22 91 ASP A CA 1
ATOM 784 C C . ASP A 1 91 ? 22.486 10.477 -66.573 1.00 60.22 91 ASP A C 1
ATOM 786 O O . ASP A 1 91 ? 22.592 11.301 -65.668 1.00 60.22 91 ASP A O 1
ATOM 790 N N . ARG A 1 92 ? 21.639 10.674 -67.589 1.00 58.16 92 ARG A N 1
ATOM 791 C CA . ARG A 1 92 ? 20.763 11.851 -67.730 1.00 58.16 92 ARG A CA 1
ATOM 792 C C . ARG A 1 92 ? 19.435 11.754 -66.975 1.00 58.16 92 ARG A C 1
ATOM 794 O O . ARG A 1 92 ? 18.594 12.634 -67.145 1.00 58.16 92 ARG A O 1
ATOM 801 N N . SER A 1 93 ? 19.221 10.741 -66.143 1.00 59.91 93 SER A N 1
ATOM 802 C CA . SER A 1 93 ? 18.023 10.669 -65.303 1.00 59.91 93 SER A CA 1
ATOM 803 C C . SER A 1 93 ? 18.397 10.875 -63.838 1.00 59.91 93 SER A C 1
ATOM 805 O O . SER A 1 93 ? 19.112 10.030 -63.296 1.00 59.91 93 SER A O 1
ATOM 807 N N . PRO A 1 94 ? 17.915 11.935 -63.162 1.00 55.91 94 PRO A N 1
ATOM 808 C CA . PRO A 1 94 ? 17.963 11.948 -61.709 1.00 55.91 94 PRO A CA 1
ATOM 809 C C . PRO A 1 94 ? 17.212 10.707 -61.223 1.00 55.91 94 PRO A C 1
ATOM 811 O O . PRO A 1 94 ? 16.088 10.452 -61.662 1.00 55.91 94 PRO A O 1
ATOM 814 N N . THR A 1 95 ? 17.830 9.915 -60.348 1.00 62.66 95 THR A N 1
ATOM 815 C CA . THR A 1 95 ? 17.102 8.877 -59.624 1.00 62.66 95 THR A CA 1
ATOM 816 C C . THR A 1 95 ? 15.951 9.576 -58.912 1.00 62.66 95 THR A C 1
ATOM 818 O O . THR A 1 95 ? 16.157 10.458 -58.077 1.00 62.66 95 THR A O 1
ATOM 821 N N . VAL A 1 96 ? 14.720 9.269 -59.327 1.00 55.34 96 VAL A N 1
ATOM 822 C CA . VAL A 1 96 ? 13.518 9.827 -58.714 1.00 55.34 96 VAL A CA 1
ATOM 823 C C . VAL A 1 96 ? 13.515 9.321 -57.282 1.00 55.34 96 VAL A C 1
ATOM 825 O O . VAL A 1 96 ? 13.129 8.186 -57.013 1.00 55.34 96 VAL A O 1
ATOM 828 N N . LYS A 1 97 ? 13.999 10.149 -56.355 1.00 58.88 97 LYS A N 1
ATOM 829 C CA . LYS A 1 97 ? 13.779 9.950 -54.932 1.00 58.88 97 LYS A CA 1
ATOM 830 C C . LYS A 1 97 ? 12.275 10.096 -54.759 1.00 58.88 97 LYS A C 1
ATOM 832 O O . LYS A 1 97 ? 11.766 11.215 -54.729 1.00 58.88 97 LYS A O 1
ATOM 837 N N . SER A 1 98 ? 11.572 8.963 -54.777 1.00 60.56 98 SER A N 1
ATOM 838 C CA . SER A 1 98 ? 10.149 8.908 -54.483 1.00 60.56 98 SER A CA 1
ATOM 839 C C . SER A 1 98 ? 9.936 9.704 -53.206 1.00 60.56 98 SER A C 1
ATOM 841 O O . SER A 1 98 ? 10.709 9.564 -52.253 1.00 60.56 98 SER A O 1
ATOM 843 N N . VAL A 1 99 ? 8.953 10.599 -53.234 1.00 60.84 99 VAL A N 1
ATOM 844 C CA . VAL A 1 99 ? 8.492 11.331 -52.058 1.00 60.84 99 VAL A CA 1
ATOM 845 C C . VAL A 1 99 ? 8.313 10.290 -50.960 1.00 60.84 99 VAL A C 1
ATOM 847 O O . VAL A 1 99 ? 7.466 9.413 -51.079 1.00 60.84 99 VAL A O 1
ATOM 850 N N . GLN A 1 100 ? 9.216 10.287 -49.982 1.00 61.00 100 GLN A N 1
ATOM 851 C CA . GLN A 1 100 ? 9.116 9.382 -48.849 1.00 61.00 100 GLN A CA 1
ATOM 852 C C . GLN A 1 100 ? 7.893 9.863 -48.082 1.00 61.00 100 GLN A C 1
ATOM 854 O O . GLN A 1 100 ? 7.869 11.020 -47.651 1.00 61.00 100 GLN A O 1
ATOM 859 N N . ASP A 1 101 ? 6.860 9.029 -48.007 1.00 70.62 101 ASP A N 1
ATOM 860 C CA . ASP A 1 101 ? 5.663 9.352 -47.248 1.00 70.62 101 ASP A CA 1
ATOM 861 C C . ASP A 1 101 ? 6.088 9.736 -45.824 1.00 70.62 101 ASP A C 1
ATOM 863 O O . ASP A 1 101 ? 6.787 8.955 -45.176 1.00 70.62 101 ASP A O 1
ATOM 867 N N . PRO A 1 102 ? 5.691 10.912 -45.299 1.00 80.38 102 PRO A N 1
ATOM 868 C CA . PRO A 1 102 ? 6.146 11.375 -43.985 1.00 80.38 102 PRO A CA 1
ATOM 869 C C . PRO A 1 102 ? 5.835 10.417 -42.823 1.00 80.38 102 PRO A C 1
ATOM 871 O O . PRO A 1 102 ? 6.411 10.552 -41.748 1.00 80.38 102 PRO A O 1
ATOM 874 N N . ASN A 1 103 ? 4.932 9.458 -43.041 1.00 83.94 103 ASN A N 1
ATOM 875 C CA . ASN A 1 103 ? 4.494 8.474 -42.055 1.00 83.94 103 ASN A CA 1
ATOM 876 C C . ASN A 1 103 ? 5.273 7.149 -42.123 1.00 83.94 103 ASN A C 1
ATOM 878 O O . ASN A 1 103 ? 5.037 6.277 -41.290 1.00 83.94 103 ASN A O 1
ATOM 882 N N . VAL A 1 104 ? 6.164 6.968 -43.106 1.00 81.44 104 VAL A N 1
ATOM 883 C CA . VAL A 1 104 ? 6.924 5.727 -43.300 1.00 81.44 104 VAL A CA 1
ATOM 884 C C . VAL A 1 104 ? 8.411 6.048 -43.291 1.00 81.44 104 VAL A C 1
ATOM 886 O O . VAL A 1 104 ? 8.932 6.723 -44.176 1.00 81.44 104 VAL A O 1
ATOM 889 N N . VAL A 1 105 ? 9.108 5.543 -42.276 1.00 82.81 105 VAL A N 1
ATOM 890 C CA . VAL A 1 105 ? 10.561 5.667 -42.161 1.00 82.81 105 VAL A CA 1
ATOM 891 C C . VAL A 1 105 ? 11.179 4.318 -42.491 1.00 82.81 105 VAL A C 1
ATOM 893 O O . VAL A 1 105 ? 10.975 3.342 -41.775 1.00 82.81 105 VAL A O 1
ATOM 896 N N . ILE A 1 106 ? 11.935 4.269 -43.585 1.00 82.81 106 ILE A N 1
ATOM 897 C CA . ILE A 1 106 ? 12.700 3.085 -43.975 1.00 82.81 106 ILE A CA 1
ATOM 898 C C . ILE A 1 106 ? 14.008 3.093 -43.186 1.00 82.81 106 ILE A C 1
ATOM 900 O O . ILE A 1 106 ? 14.776 4.056 -43.238 1.00 82.81 106 ILE A O 1
ATOM 904 N N . VAL A 1 107 ? 14.242 2.021 -42.440 1.00 83.94 107 VAL A N 1
ATOM 905 C CA . VAL A 1 107 ? 15.396 1.872 -41.554 1.00 83.94 107 VAL A CA 1
ATOM 906 C C . VAL A 1 107 ? 16.495 1.083 -42.278 1.00 83.94 107 VAL A C 1
ATOM 908 O O . VAL A 1 107 ? 16.206 0.125 -42.988 1.00 83.94 107 VAL A O 1
ATOM 911 N N . ASN A 1 108 ? 17.755 1.507 -42.128 1.00 86.12 108 ASN A N 1
ATOM 912 C CA . ASN A 1 108 ? 18.921 0.806 -42.684 1.00 86.12 108 ASN A CA 1
ATOM 913 C C . ASN A 1 108 ? 19.173 -0.519 -41.929 1.00 86.12 108 ASN A C 1
ATOM 915 O O . ASN A 1 108 ? 18.865 -0.611 -40.742 1.00 86.12 108 ASN A O 1
ATOM 919 N N . GLU A 1 109 ? 19.769 -1.517 -42.583 1.00 84.69 109 GLU A N 1
ATOM 920 C CA . GLU A 1 109 ? 20.031 -2.860 -42.037 1.00 84.69 109 GLU A CA 1
ATOM 921 C C . GLU A 1 109 ? 20.817 -2.821 -40.715 1.00 84.69 109 GLU A C 1
ATOM 923 O O . GLU A 1 109 ? 20.499 -3.555 -39.779 1.00 84.69 109 GLU A O 1
ATOM 928 N N . ASP A 1 110 ? 21.767 -1.890 -40.584 1.00 85.94 110 ASP A N 1
ATOM 929 C CA . ASP A 1 110 ? 22.529 -1.682 -39.345 1.00 85.94 110 ASP A CA 1
ATOM 930 C C . ASP A 1 110 ? 21.629 -1.343 -38.143 1.00 85.94 110 ASP A C 1
ATOM 932 O O . ASP A 1 110 ? 21.860 -1.806 -37.027 1.00 85.94 110 ASP A O 1
ATOM 936 N N . LEU A 1 111 ? 20.584 -0.544 -38.374 1.00 85.88 111 LEU A N 1
ATOM 937 C CA . LEU A 1 111 ? 19.624 -0.123 -37.352 1.00 85.88 111 LEU A CA 1
ATOM 938 C C . LEU A 1 111 ? 18.529 -1.170 -37.134 1.00 85.88 111 LEU A C 1
ATOM 940 O O . LEU A 1 111 ? 18.023 -1.301 -36.021 1.00 85.88 111 LEU A O 1
ATOM 944 N N . HIS A 1 112 ? 18.194 -1.940 -38.170 1.00 87.31 112 HIS A N 1
ATOM 945 C CA . HIS A 1 112 ? 17.255 -3.052 -38.066 1.00 87.31 112 HIS A CA 1
ATOM 946 C C . HIS A 1 112 ? 17.752 -4.103 -37.063 1.00 87.31 112 HIS A C 1
ATOM 948 O O . HIS A 1 112 ? 16.986 -4.587 -36.237 1.00 87.31 112 HIS A O 1
ATOM 954 N N . ASN A 1 113 ? 19.060 -4.377 -37.048 1.00 87.38 113 ASN A N 1
ATOM 955 C CA . ASN A 1 113 ? 19.677 -5.311 -36.099 1.00 87.38 113 ASN A CA 1
ATOM 956 C C . ASN A 1 113 ? 19.596 -4.862 -34.625 1.00 87.38 113 ASN A C 1
ATOM 958 O O . ASN A 1 113 ? 19.847 -5.663 -33.727 1.00 87.38 113 ASN A O 1
ATOM 962 N N . MET A 1 114 ? 19.261 -3.594 -34.361 1.00 89.19 114 MET A N 1
ATOM 963 C CA . MET A 1 114 ? 19.106 -3.043 -33.009 1.00 89.19 114 MET A CA 1
ATOM 964 C C . MET A 1 114 ? 17.644 -3.023 -32.534 1.00 89.19 114 MET A C 1
ATOM 966 O O . MET A 1 114 ? 17.391 -2.722 -31.367 1.00 89.19 114 MET A O 1
ATOM 970 N N . ILE A 1 115 ? 16.684 -3.321 -33.414 1.00 89.69 115 ILE A N 1
ATOM 971 C CA . ILE A 1 115 ? 15.251 -3.297 -33.111 1.00 89.69 115 ILE A CA 1
ATOM 972 C C . ILE A 1 115 ? 14.784 -4.721 -32.803 1.00 89.69 115 ILE A C 1
ATOM 974 O O . ILE A 1 115 ? 15.060 -5.661 -33.540 1.00 89.69 115 ILE A O 1
ATOM 978 N N . THR A 1 116 ? 14.071 -4.886 -31.687 1.00 89.00 116 THR A N 1
ATOM 979 C CA . THR A 1 116 ? 13.381 -6.140 -31.360 1.00 89.00 116 THR A CA 1
ATOM 980 C C . THR A 1 116 ? 11.906 -5.985 -31.687 1.00 89.00 116 THR A C 1
ATOM 982 O O . THR A 1 116 ? 11.230 -5.123 -31.125 1.00 89.00 116 THR A O 1
ATOM 985 N N . GLU A 1 117 ? 11.415 -6.822 -32.592 1.00 89.19 117 GLU A N 1
ATOM 986 C CA . GLU A 1 117 ? 10.005 -6.877 -32.958 1.00 89.19 117 GLU A CA 1
ATOM 987 C C . GLU A 1 117 ? 9.262 -7.868 -32.056 1.00 89.19 117 GLU A C 1
ATOM 989 O O . GLU A 1 117 ? 9.791 -8.917 -31.683 1.00 89.19 117 GLU A O 1
ATOM 994 N N . GLY A 1 118 ? 8.028 -7.532 -31.692 1.00 90.06 118 GLY A N 1
ATOM 995 C CA . GLY A 1 118 ? 7.135 -8.409 -30.945 1.00 90.06 118 GLY A CA 1
ATOM 996 C C . GLY A 1 118 ? 5.721 -8.309 -31.501 1.00 90.06 118 GLY A C 1
ATOM 997 O O . GLY A 1 118 ? 5.258 -7.215 -31.826 1.00 90.06 118 GLY A O 1
ATOM 998 N N . GLU A 1 119 ? 5.033 -9.443 -31.621 1.00 90.88 119 GLU A N 1
ATOM 999 C CA . GLU A 1 119 ? 3.634 -9.464 -32.049 1.00 90.88 119 GLU A CA 1
ATOM 1000 C C . GLU A 1 119 ? 2.736 -8.841 -30.969 1.00 90.88 119 GLU A C 1
ATOM 1002 O O . GLU A 1 119 ? 2.835 -9.164 -29.782 1.00 90.88 119 GLU A O 1
ATOM 1007 N N . VAL A 1 120 ? 1.845 -7.935 -31.378 1.00 91.88 120 VAL A N 1
ATOM 1008 C CA . VAL A 1 120 ? 0.884 -7.302 -30.469 1.00 91.88 120 VAL A CA 1
ATOM 1009 C C . VAL A 1 120 ? -0.252 -8.282 -30.198 1.00 91.88 120 VAL A C 1
ATOM 1011 O O . VAL A 1 120 ? -0.995 -8.645 -31.107 1.00 91.88 120 VAL A O 1
ATOM 1014 N N . TYR A 1 121 ? -0.422 -8.670 -28.937 1.00 92.25 121 TYR A N 1
ATOM 1015 C CA . TYR A 1 121 ? -1.541 -9.495 -28.494 1.00 92.25 121 TYR A CA 1
ATOM 1016 C C . TYR A 1 121 ? -2.307 -8.810 -27.362 1.00 92.25 121 TYR A C 1
ATOM 1018 O O . TYR A 1 121 ? -1.753 -8.060 -26.559 1.00 92.25 121 TYR A O 1
ATOM 1026 N N . THR A 1 122 ? -3.610 -9.066 -27.291 1.00 93.12 122 THR A N 1
ATOM 1027 C CA . THR A 1 122 ? -4.445 -8.632 -26.168 1.00 93.12 122 THR A CA 1
ATOM 1028 C C . THR A 1 122 ? -4.530 -9.766 -25.155 1.00 93.12 122 THR A C 1
ATOM 1030 O O . THR A 1 122 ? -4.979 -10.861 -25.483 1.00 93.12 122 THR A O 1
ATOM 1033 N N . GLY A 1 123 ? -4.096 -9.509 -23.922 1.00 92.25 123 GLY A N 1
ATOM 1034 C CA . GLY A 1 123 ? -4.147 -10.463 -22.817 1.00 92.25 123 GLY A CA 1
ATOM 1035 C C . GLY A 1 123 ? -4.664 -9.805 -21.543 1.00 92.25 123 GLY A C 1
ATOM 1036 O O . GLY A 1 123 ? -4.615 -8.585 -21.396 1.00 92.25 123 GLY A O 1
ATOM 1037 N N . SER A 1 124 ? -5.175 -10.613 -20.614 1.00 90.56 124 SER A N 1
ATOM 1038 C CA . SER A 1 124 ? -5.497 -10.121 -19.276 1.00 90.56 124 SER A CA 1
ATOM 1039 C C . SER A 1 124 ? -4.196 -9.879 -18.515 1.00 90.56 124 SER A C 1
ATOM 1041 O O . SER A 1 124 ? -3.381 -10.788 -18.371 1.00 90.56 124 SER A O 1
ATOM 1043 N N . PHE A 1 125 ? -4.002 -8.648 -18.053 1.00 90.06 125 PHE A N 1
ATOM 1044 C CA . PHE A 1 125 ? -2.890 -8.268 -17.195 1.00 90.06 125 PHE A CA 1
ATOM 1045 C C . PHE A 1 125 ? -3.428 -7.986 -15.795 1.00 90.06 125 PHE A C 1
ATOM 1047 O O . PHE A 1 125 ? -4.409 -7.258 -15.638 1.00 90.06 125 PHE A O 1
ATOM 1054 N N . VAL A 1 126 ? -2.789 -8.571 -14.786 1.00 91.00 126 VAL A N 1
ATOM 1055 C CA . VAL A 1 126 ? -3.083 -8.298 -13.379 1.00 91.00 126 VAL A CA 1
ATOM 1056 C C . VAL A 1 126 ? -1.867 -7.604 -12.789 1.00 91.00 126 VAL A C 1
ATOM 1058 O O . VAL A 1 126 ? -0.785 -8.182 -12.734 1.00 91.00 126 VAL A O 1
ATOM 1061 N N . GLU A 1 127 ? -2.049 -6.359 -12.363 1.00 90.12 127 GLU A N 1
ATOM 1062 C CA . GLU A 1 127 ? -1.010 -5.594 -11.683 1.00 90.12 127 GLU A CA 1
ATOM 1063 C C . GLU A 1 127 ? -0.908 -6.039 -10.215 1.00 90.12 127 GLU A C 1
ATOM 1065 O O . GLU A 1 127 ? -1.902 -6.041 -9.484 1.00 90.12 127 GLU A O 1
ATOM 1070 N N . GLU A 1 128 ? 0.290 -6.425 -9.765 1.00 91.88 128 GLU A N 1
ATOM 1071 C CA . GLU A 1 128 ? 0.532 -6.712 -8.347 1.00 91.88 128 GLU A CA 1
ATOM 1072 C C . GLU A 1 128 ? 0.686 -5.391 -7.582 1.00 91.88 128 GLU A C 1
ATOM 1074 O O . GLU A 1 128 ? 1.756 -4.783 -7.547 1.00 91.88 128 GLU A O 1
ATOM 1079 N N . LEU A 1 129 ? -0.392 -4.952 -6.936 1.00 92.31 129 LEU A N 1
ATOM 1080 C CA . LEU A 1 129 ? -0.378 -3.779 -6.068 1.00 92.31 129 LEU A CA 1
ATOM 1081 C C . LEU A 1 129 ? -0.091 -4.194 -4.622 1.00 92.31 129 LEU A C 1
ATOM 1083 O O . LEU A 1 129 ? -0.862 -4.925 -3.999 1.00 92.31 129 LEU A O 1
ATOM 1087 N N . ARG A 1 130 ? 1.012 -3.690 -4.057 1.00 92.88 130 ARG A N 1
ATOM 1088 C CA . ARG A 1 130 ? 1.356 -3.885 -2.641 1.00 92.88 130 ARG A CA 1
ATOM 1089 C C . ARG A 1 130 ? 0.896 -2.690 -1.818 1.00 92.88 130 ARG A C 1
ATOM 1091 O O . ARG A 1 130 ? 1.462 -1.606 -1.927 1.00 92.88 130 ARG A O 1
ATOM 1098 N N . ALA A 1 131 ? -0.099 -2.907 -0.965 1.00 93.56 131 ALA A N 1
ATOM 1099 C CA . ALA A 1 131 ? -0.594 -1.907 -0.025 1.00 93.56 131 ALA A CA 1
ATOM 1100 C C . ALA A 1 131 ? -0.201 -2.264 1.415 1.00 93.56 131 ALA A C 1
ATOM 1102 O O . ALA A 1 131 ? -0.239 -3.429 1.812 1.00 93.56 131 ALA A O 1
ATOM 1103 N N . SER A 1 132 ? 0.161 -1.256 2.210 1.00 94.38 132 SER A N 1
ATOM 1104 C CA . SER A 1 132 ? 0.356 -1.411 3.651 1.00 94.38 132 SER A CA 1
ATOM 1105 C C . SER A 1 132 ? -0.975 -1.240 4.387 1.00 94.38 132 SER A C 1
ATOM 1107 O O . SER A 1 132 ? -1.794 -0.391 4.042 1.00 94.38 132 SER A O 1
ATOM 1109 N N . GLY A 1 133 ? -1.196 -2.060 5.413 1.00 94.81 133 GLY A N 1
ATOM 1110 C CA . GLY A 1 133 ? -2.378 -1.996 6.270 1.00 94.81 133 GLY A CA 1
ATOM 1111 C C . GLY A 1 133 ? -1.995 -1.872 7.741 1.00 94.81 133 GLY A C 1
ATOM 1112 O O . GLY A 1 133 ? -0.885 -2.233 8.137 1.00 94.81 133 GLY A O 1
ATOM 1113 N N . ARG A 1 134 ? -2.927 -1.377 8.561 1.00 94.94 134 ARG A N 1
ATOM 1114 C CA . ARG A 1 134 ? -2.801 -1.339 10.022 1.00 94.94 134 ARG A CA 1
ATOM 1115 C C . ARG A 1 134 ? -3.894 -2.196 10.650 1.00 94.94 134 ARG A C 1
ATOM 1117 O O . ARG A 1 134 ? -5.045 -2.126 10.236 1.00 94.94 134 ARG A O 1
ATOM 1124 N N . VAL A 1 135 ? -3.523 -2.974 11.664 1.00 93.69 135 VAL A N 1
ATOM 1125 C CA . VAL A 1 135 ? -4.492 -3.665 12.520 1.00 93.69 135 VAL A CA 1
ATOM 1126 C C . VAL A 1 135 ? -4.984 -2.672 13.567 1.00 93.69 135 VAL A C 1
ATOM 1128 O O . VAL A 1 135 ? -4.182 -2.139 14.338 1.00 93.69 135 VAL A O 1
ATOM 1131 N N . ASP A 1 136 ? -6.287 -2.420 13.566 1.00 93.44 136 ASP A N 1
ATOM 1132 C CA . ASP A 1 136 ? -6.971 -1.602 14.565 1.00 93.44 136 ASP A CA 1
ATOM 1133 C C . ASP A 1 136 ? -8.032 -2.436 15.299 1.00 93.44 136 ASP A C 1
ATOM 1135 O O . ASP A 1 136 ? -8.296 -3.594 14.955 1.00 93.44 136 ASP A O 1
ATOM 1139 N N . PHE A 1 137 ? -8.618 -1.868 16.347 1.00 91.44 137 PHE A N 1
ATOM 1140 C CA . PHE A 1 137 ? -9.705 -2.495 17.082 1.00 91.44 137 PHE A CA 1
ATOM 1141 C C . PHE A 1 137 ? -10.949 -2.628 16.205 1.00 91.44 137 PHE A C 1
ATOM 1143 O O . PHE A 1 137 ? -11.251 -1.775 15.375 1.00 91.44 137 PHE A O 1
ATOM 1150 N N . ASN A 1 138 ? -11.713 -3.698 16.423 1.00 94.25 138 ASN A N 1
ATOM 1151 C CA . ASN A 1 138 ? -12.997 -3.844 15.758 1.00 94.25 138 ASN A CA 1
ATOM 1152 C C . ASN A 1 138 ? -13.998 -2.847 16.360 1.00 94.25 138 ASN A C 1
ATOM 1154 O O . ASN A 1 138 ? -14.438 -3.020 17.497 1.00 94.25 138 ASN A O 1
ATOM 1158 N N . GLU A 1 139 ? -14.363 -1.827 15.585 1.00 92.31 139 GLU A N 1
ATOM 1159 C CA . GLU A 1 139 ? -15.272 -0.758 16.007 1.00 92.31 139 GLU A CA 1
ATOM 1160 C C . GLU A 1 139 ? -16.650 -1.279 16.445 1.00 92.31 139 GLU A C 1
ATOM 1162 O O . GLU A 1 139 ? -17.249 -0.716 17.358 1.00 92.31 139 GLU A O 1
ATOM 1167 N N . MET A 1 140 ? -17.126 -2.399 15.883 1.00 93.75 140 MET A N 1
ATOM 1168 C CA . MET A 1 140 ? -18.400 -3.017 16.284 1.00 93.75 140 MET A CA 1
ATOM 1169 C C . MET A 1 140 ? -18.348 -3.660 17.677 1.00 93.75 140 MET A C 1
ATOM 1171 O O . MET A 1 140 ? -19.387 -3.858 18.301 1.00 93.75 140 MET A O 1
ATOM 1175 N N . PHE A 1 141 ? -17.152 -3.983 18.175 1.00 90.31 141 PHE A N 1
ATOM 1176 C CA . PHE A 1 141 ? -16.939 -4.553 19.511 1.00 90.31 141 PHE A CA 1
ATOM 1177 C C . PHE A 1 141 ? -16.243 -3.572 20.463 1.00 90.31 141 PHE A C 1
ATOM 1179 O O . PHE A 1 141 ? -15.701 -3.973 21.494 1.00 90.31 141 PHE A O 1
ATOM 1186 N N . LEU A 1 142 ? -16.266 -2.278 20.142 1.00 92.31 142 LEU A N 1
ATOM 1187 C CA . LEU A 1 142 ? -15.732 -1.224 20.991 1.00 92.31 142 LEU A CA 1
ATOM 1188 C C . LEU A 1 142 ? -16.845 -0.650 21.877 1.00 92.31 142 LEU A C 1
ATOM 1190 O O . LEU A 1 142 ? -17.786 -0.032 21.387 1.00 92.31 142 LEU A O 1
ATOM 1194 N N . SER A 1 143 ? -16.711 -0.793 23.197 1.00 90.69 143 SER A N 1
ATOM 1195 C CA . SER A 1 143 ? -17.625 -0.171 24.162 1.00 90.69 143 SER A CA 1
ATOM 1196 C C . SER A 1 143 ? -16.920 0.923 24.957 1.00 90.69 143 SER A C 1
ATOM 1198 O O . SER A 1 143 ? -15.863 0.698 25.549 1.00 90.69 143 SER A O 1
ATOM 1200 N N . ARG A 1 144 ? -17.514 2.120 24.983 1.00 91.12 144 ARG A N 1
ATOM 1201 C CA . ARG A 1 144 ? -17.072 3.241 25.822 1.00 91.12 144 ARG A CA 1
ATOM 1202 C C . ARG A 1 144 ? -17.981 3.298 27.043 1.00 91.12 144 ARG A C 1
ATOM 1204 O O . ARG A 1 144 ? -19.156 3.627 26.923 1.00 91.12 144 ARG A O 1
ATOM 1211 N N . ILE A 1 145 ? -17.441 2.956 28.208 1.00 91.00 145 ILE A N 1
ATOM 1212 C CA . ILE A 1 145 ? -18.212 2.867 29.451 1.00 91.00 145 ILE A CA 1
ATOM 1213 C C . ILE A 1 145 ? -18.104 4.192 30.209 1.00 91.00 145 ILE A C 1
ATOM 1215 O O . ILE A 1 145 ? -17.005 4.686 30.455 1.00 91.00 145 ILE A O 1
ATOM 1219 N N . GLY A 1 146 ? -19.252 4.746 30.596 1.00 91.19 146 GLY A N 1
ATOM 1220 C CA . GLY A 1 146 ? -19.374 5.912 31.469 1.00 91.19 146 GLY A CA 1
ATOM 1221 C C . GLY A 1 146 ? -20.369 5.641 32.597 1.00 91.19 146 GLY A C 1
ATOM 1222 O O . GLY A 1 146 ? -21.211 4.749 32.495 1.00 91.19 146 GLY A O 1
ATOM 1223 N N . ALA A 1 147 ? -20.267 6.393 33.691 1.00 90.00 147 ALA A N 1
ATOM 1224 C CA . ALA A 1 147 ? -21.221 6.298 34.790 1.00 90.00 147 ALA A CA 1
ATOM 1225 C C . ALA A 1 147 ? -22.539 6.993 34.420 1.00 90.00 147 ALA A C 1
ATOM 1227 O O . ALA A 1 147 ? -22.520 8.112 33.917 1.00 90.00 147 ALA A O 1
ATOM 1228 N N . ASN A 1 148 ? -23.678 6.354 34.703 1.00 90.94 148 ASN A N 1
ATOM 1229 C CA . ASN A 1 148 ? -25.003 6.953 34.478 1.00 90.94 148 ASN A CA 1
ATOM 1230 C C . ASN A 1 148 ? -25.335 8.054 35.505 1.00 90.94 148 ASN A C 1
ATOM 1232 O O . ASN A 1 148 ? -26.189 8.901 35.280 1.00 90.94 148 ASN A O 1
ATOM 1236 N N . VAL A 1 149 ? -24.660 8.036 36.655 1.00 90.19 149 VAL A N 1
ATOM 1237 C CA . VAL A 1 149 ? -24.840 9.018 37.727 1.00 90.19 149 VAL A CA 1
ATOM 1238 C C . VAL A 1 149 ? -23.536 9.745 38.001 1.00 90.19 149 VAL A C 1
ATOM 1240 O O . VAL A 1 149 ? -22.449 9.170 37.907 1.00 90.19 149 VAL A O 1
ATOM 1243 N N . THR A 1 150 ? -23.656 11.010 38.378 1.00 91.38 150 THR A N 1
ATOM 1244 C CA . THR A 1 150 ? -22.541 11.828 38.849 1.00 91.38 150 THR A CA 1
ATOM 1245 C C . THR A 1 150 ? -22.110 11.355 40.238 1.00 91.38 150 THR A C 1
ATOM 1247 O O . THR A 1 150 ? -22.921 10.932 41.068 1.00 91.38 150 THR A O 1
ATOM 1250 N N . GLY A 1 151 ? -20.809 11.376 40.513 1.00 91.56 151 GLY A N 1
ATOM 1251 C CA . GLY A 1 151 ? -20.282 10.926 41.796 1.00 91.56 151 GLY A CA 1
ATOM 1252 C C . GLY A 1 151 ? -18.763 10.944 41.856 1.00 91.56 151 GLY A C 1
ATOM 1253 O O . GLY A 1 151 ? -18.081 11.214 40.868 1.00 91.56 151 GLY A O 1
ATOM 1254 N N . ARG A 1 152 ? -18.226 10.637 43.037 1.00 93.38 152 ARG A N 1
ATOM 1255 C CA . ARG A 1 152 ? -16.785 10.507 43.264 1.00 93.38 152 ARG A CA 1
ATOM 1256 C C . ARG A 1 152 ? -16.354 9.065 43.012 1.00 93.38 152 ARG A C 1
ATOM 1258 O O . ARG A 1 152 ? -16.983 8.137 43.519 1.00 93.38 152 ARG A O 1
ATOM 1265 N N . VAL A 1 153 ? -15.255 8.875 42.284 1.00 93.25 153 VAL A N 1
ATOM 1266 C CA . VAL A 1 153 ? -14.618 7.558 42.148 1.00 93.25 153 VAL A CA 1
ATOM 1267 C C . VAL A 1 153 ? -14.016 7.167 43.497 1.00 93.25 153 VAL A C 1
ATOM 1269 O O . VAL A 1 153 ? -13.151 7.867 44.024 1.00 93.25 153 VAL A O 1
ATOM 1272 N N . SER A 1 154 ? -14.508 6.076 44.075 1.00 93.38 154 SER A N 1
ATOM 1273 C CA . SER A 1 154 ? -14.014 5.546 45.348 1.00 93.38 154 SER A CA 1
ATOM 1274 C C . SER A 1 154 ? -12.818 4.629 45.138 1.00 93.38 154 SER A C 1
ATOM 1276 O O . SER A 1 154 ? -11.829 4.750 45.853 1.00 93.38 154 SER A O 1
ATOM 1278 N N . GLU A 1 155 ? -12.906 3.730 44.155 1.00 94.12 155 GLU A N 1
ATOM 1279 C CA . GLU A 1 155 ? -11.889 2.715 43.864 1.00 94.12 155 GLU A CA 1
ATOM 1280 C C . GLU A 1 155 ? -11.806 2.475 42.353 1.00 94.12 155 GLU A C 1
ATOM 1282 O O . GLU A 1 155 ? -12.834 2.429 41.672 1.00 94.12 155 GLU A O 1
ATOM 1287 N N . ILE A 1 156 ? -10.591 2.280 41.837 1.00 93.56 156 ILE A N 1
ATOM 1288 C CA . ILE A 1 156 ? -10.325 1.865 40.453 1.00 93.56 156 ILE A CA 1
ATOM 1289 C C . ILE A 1 156 ? -9.761 0.447 40.515 1.00 93.56 156 ILE A C 1
ATOM 1291 O O . ILE A 1 156 ? -8.754 0.219 41.180 1.00 93.56 156 ILE A O 1
ATOM 1295 N N . LEU A 1 157 ? -10.431 -0.498 39.858 1.00 92.88 157 LEU A N 1
ATOM 1296 C CA . LEU A 1 157 ? -10.100 -1.926 39.923 1.00 92.88 157 LEU A CA 1
ATOM 1297 C C . LEU A 1 157 ? -9.463 -2.450 38.628 1.00 92.88 157 LEU A C 1
ATOM 1299 O O . LEU A 1 157 ? -8.805 -3.487 38.658 1.00 92.88 157 LEU A O 1
ATOM 1303 N N . ALA A 1 158 ? -9.630 -1.741 37.509 1.00 92.94 158 ALA A N 1
ATOM 1304 C CA . ALA A 1 158 ? -9.058 -2.101 36.214 1.00 92.94 158 ALA A CA 1
ATOM 1305 C C . ALA A 1 158 ? -8.032 -1.067 35.725 1.00 92.94 158 ALA A C 1
ATOM 1307 O O . ALA A 1 158 ? -8.182 0.135 35.952 1.00 92.94 158 ALA A O 1
ATOM 1308 N N . ILE A 1 159 ? -7.005 -1.544 35.017 1.00 93.31 159 ILE A N 1
ATOM 1309 C CA . ILE A 1 159 ? -5.890 -0.732 34.502 1.00 93.31 159 ILE A CA 1
ATOM 1310 C C . ILE A 1 159 ? -5.907 -0.741 32.959 1.00 93.31 159 ILE A C 1
ATOM 1312 O O . ILE A 1 159 ? -6.238 -1.769 32.361 1.00 93.31 159 ILE A O 1
ATOM 1316 N N . PRO A 1 160 ? -5.543 0.361 32.270 1.00 92.44 160 PRO A N 1
ATOM 1317 C CA . PRO A 1 160 ? -5.425 0.371 30.812 1.00 92.44 160 PRO A CA 1
ATOM 1318 C C . PRO A 1 160 ? -4.507 -0.741 30.281 1.00 92.44 160 PRO A C 1
ATOM 1320 O O . PRO A 1 160 ? -3.412 -0.956 30.794 1.00 92.44 160 PRO A O 1
ATOM 1323 N N . GLY A 1 161 ? -4.958 -1.447 29.241 1.00 92.06 161 GLY A N 1
ATOM 1324 C CA . GLY A 1 161 ? -4.246 -2.590 28.652 1.00 92.06 161 GLY A CA 1
ATOM 1325 C C . GLY A 1 161 ? -4.546 -3.942 29.312 1.00 92.06 161 GLY A C 1
ATOM 1326 O O . GLY A 1 161 ? -4.200 -4.984 28.753 1.00 92.06 161 GLY A O 1
ATOM 1327 N N . GLN A 1 162 ? -5.234 -3.957 30.457 1.00 93.25 162 GLN A N 1
ATOM 1328 C CA . GLN A 1 162 ? -5.725 -5.188 31.070 1.00 93.25 162 GLN A CA 1
ATOM 1329 C C . GLN A 1 162 ? -6.837 -5.810 30.214 1.00 93.25 162 GLN A C 1
ATOM 1331 O O . GLN A 1 162 ? -7.763 -5.130 29.772 1.00 93.25 162 GLN A O 1
ATOM 1336 N N . LYS A 1 163 ? -6.770 -7.128 30.002 1.00 93.31 163 LYS A N 1
ATOM 1337 C CA . LYS A 1 163 ? -7.863 -7.880 29.374 1.00 93.31 163 LYS A CA 1
ATOM 1338 C C . LYS A 1 163 ? -8.999 -8.044 30.382 1.00 93.31 163 LYS A C 1
ATOM 1340 O O . LYS A 1 163 ? -8.778 -8.601 31.453 1.00 93.31 163 LYS A O 1
ATOM 1345 N N . VAL A 1 164 ? -10.194 -7.593 30.015 1.00 93.00 164 VAL A N 1
ATOM 1346 C CA . VAL A 1 164 ? -11.415 -7.674 30.831 1.00 93.00 164 VAL A CA 1
ATOM 1347 C C . VAL A 1 164 ? -12.506 -8.425 30.076 1.00 93.00 164 VAL A C 1
ATOM 1349 O O . VAL A 1 164 ? -12.520 -8.442 28.842 1.00 93.00 164 VAL A O 1
ATOM 1352 N N . LYS A 1 165 ? -13.408 -9.072 30.810 1.00 92.88 165 LYS A N 1
ATOM 1353 C CA . LYS A 1 165 ? -14.586 -9.762 30.278 1.00 92.88 165 LYS A CA 1
ATOM 1354 C C . LYS A 1 165 ? -15.855 -8.992 30.628 1.00 92.88 165 LYS A C 1
ATOM 1356 O O . LYS A 1 165 ? -15.879 -8.139 31.514 1.00 92.88 165 LYS A O 1
ATOM 1361 N N . GLN A 1 166 ? -16.937 -9.299 29.918 1.00 92.00 166 GLN A N 1
ATOM 1362 C CA . GLN A 1 166 ? -18.247 -8.751 30.248 1.00 92.00 166 GLN A CA 1
ATOM 1363 C C . GLN A 1 166 ? -18.643 -9.166 31.672 1.00 92.00 166 GLN A C 1
ATOM 1365 O O . GLN A 1 166 ? -18.632 -10.351 31.996 1.00 92.00 166 GLN A O 1
ATOM 1370 N N . GLY A 1 167 ? -19.005 -8.181 32.496 1.00 92.25 167 GLY A N 1
ATOM 1371 C CA . GLY A 1 167 ? -19.362 -8.377 33.903 1.00 92.25 167 GLY A CA 1
ATOM 1372 C C . GLY A 1 167 ? -18.251 -8.025 34.895 1.00 92.25 167 GLY A C 1
ATOM 1373 O O . GLY A 1 167 ? -18.539 -7.890 36.082 1.00 92.25 167 GLY A O 1
ATOM 1374 N N . ASP A 1 168 ? -17.017 -7.808 34.431 1.00 93.88 168 ASP A N 1
ATOM 1375 C CA . ASP A 1 168 ? -15.923 -7.391 35.308 1.00 93.88 168 ASP A CA 1
ATOM 1376 C C . ASP A 1 168 ? -16.145 -5.963 35.834 1.00 93.88 168 ASP A C 1
ATOM 1378 O O . ASP A 1 168 ? -16.541 -5.048 35.105 1.00 93.88 168 ASP A O 1
ATOM 1382 N N . ILE A 1 169 ? -15.871 -5.761 37.124 1.00 93.50 169 ILE A N 1
ATOM 1383 C CA . ILE A 1 169 ? -16.038 -4.465 37.784 1.00 93.50 169 ILE A CA 1
ATOM 1384 C C . ILE A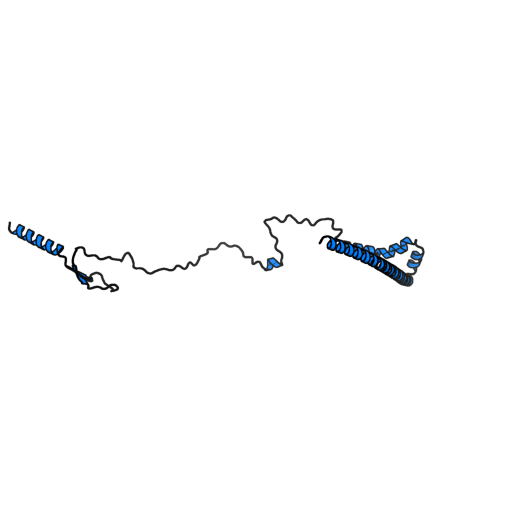 1 169 ? -14.796 -3.614 37.516 1.00 93.50 169 ILE A C 1
ATOM 1386 O O . ILE A 1 169 ? -13.703 -3.940 37.973 1.00 93.50 169 ILE A O 1
ATOM 1390 N N . LEU A 1 170 ? -14.972 -2.497 36.808 1.00 94.06 170 LEU A N 1
ATOM 1391 C CA . LEU A 1 170 ? -13.860 -1.623 36.416 1.00 94.06 170 LEU A CA 1
ATOM 1392 C C . LEU A 1 170 ? -13.534 -0.559 37.473 1.00 94.06 170 LEU A C 1
ATOM 1394 O O . LEU A 1 170 ? -12.367 -0.257 37.724 1.00 94.06 170 LEU A O 1
ATOM 1398 N N . ALA A 1 171 ? -14.561 0.012 38.104 1.00 93.69 171 ALA A N 1
ATOM 1399 C CA . ALA A 1 171 ? -14.430 1.034 39.137 1.00 93.69 171 ALA A CA 1
ATOM 1400 C C . ALA A 1 171 ? -15.677 1.068 40.032 1.00 93.69 171 ALA A C 1
ATOM 1402 O O . ALA A 1 171 ? -16.768 0.681 39.608 1.00 93.69 171 ALA A O 1
ATOM 1403 N N . LYS A 1 172 ? -15.523 1.575 41.258 1.00 93.44 172 LYS A N 1
ATOM 1404 C CA . LYS A 1 172 ? -16.631 1.871 42.175 1.00 93.44 172 LYS A CA 1
ATOM 1405 C C . LYS A 1 172 ? -16.798 3.375 42.319 1.00 93.44 172 LYS A C 1
ATOM 1407 O O . LYS A 1 172 ? -15.825 4.094 42.550 1.00 93.44 172 LYS A O 1
ATOM 1412 N N . ILE A 1 173 ? -18.038 3.841 42.225 1.00 93.31 173 ILE A N 1
ATOM 1413 C CA . ILE A 1 173 ? -18.392 5.261 42.283 1.00 93.31 173 ILE A CA 1
ATOM 1414 C C . ILE A 1 173 ? -19.416 5.462 43.393 1.00 93.31 173 ILE A C 1
ATOM 1416 O O . ILE A 1 173 ? -20.395 4.725 43.480 1.00 93.31 173 ILE A O 1
ATOM 1420 N N . THR A 1 174 ? -19.196 6.478 44.223 1.00 93.25 174 THR A N 1
ATOM 1421 C CA . THR A 1 174 ? -20.153 6.909 45.243 1.00 93.25 174 THR A CA 1
ATOM 1422 C C . THR A 1 174 ? -20.860 8.174 44.768 1.00 93.25 174 THR A C 1
ATOM 1424 O O . THR A 1 174 ? -20.227 9.220 44.610 1.00 93.25 174 THR A O 1
ATOM 1427 N N . SER A 1 175 ? -22.172 8.077 44.536 1.00 94.00 175 SER A N 1
ATOM 1428 C CA . SER A 1 175 ? -23.028 9.204 44.141 1.00 94.00 175 SER A CA 1
ATOM 1429 C C . SER A 1 175 ? -23.814 9.737 45.338 1.00 94.00 175 SER A C 1
ATOM 1431 O O . SER A 1 175 ? -24.609 9.020 45.957 1.00 94.00 175 SER A O 1
ATOM 1433 N N . THR A 1 176 ? -23.612 11.013 45.659 1.00 93.56 176 THR A N 1
ATOM 1434 C CA . THR A 1 176 ? -24.385 11.714 46.693 1.00 93.56 176 THR A CA 1
ATOM 1435 C C . THR A 1 176 ? -25.797 12.037 46.211 1.00 93.56 176 THR A C 1
ATOM 1437 O O . THR A 1 176 ? -26.741 11.907 46.989 1.00 93.56 176 THR A O 1
ATOM 1440 N N . GLU A 1 177 ? -25.963 12.368 44.928 1.00 92.19 177 GLU A N 1
ATOM 1441 C CA . GLU A 1 177 ? -27.263 12.669 44.314 1.00 92.19 177 GLU A CA 1
ATOM 1442 C C . GLU A 1 177 ? -28.204 11.459 44.334 1.00 92.19 177 GLU A C 1
ATOM 1444 O O . GLU A 1 177 ? -29.366 11.575 44.736 1.00 92.19 177 GLU A O 1
ATOM 1449 N N . LEU A 1 178 ? -27.699 10.272 43.975 1.00 94.12 178 LEU A N 1
ATOM 1450 C CA . LEU A 1 178 ? -28.479 9.034 44.029 1.00 94.12 178 LEU A CA 1
ATOM 1451 C C . LEU A 1 178 ? -28.887 8.697 45.470 1.00 94.12 178 LEU A C 1
ATOM 1453 O O . LEU A 1 178 ? -30.044 8.362 45.723 1.00 94.12 178 LEU A O 1
ATOM 1457 N N . THR A 1 179 ? -27.962 8.846 46.422 1.00 93.75 179 THR A N 1
ATOM 1458 C CA . THR A 1 179 ? -28.227 8.581 47.845 1.00 93.75 179 THR A CA 1
ATOM 1459 C C . THR A 1 179 ? -29.308 9.519 48.388 1.00 93.75 179 THR A C 1
ATOM 1461 O O . THR A 1 179 ? -30.256 9.074 49.034 1.00 93.75 179 THR A O 1
ATOM 1464 N N . GLN A 1 180 ? -29.218 10.818 48.088 1.00 95.00 180 GLN A N 1
ATOM 1465 C CA . GLN A 1 180 ? -30.218 11.802 48.503 1.00 95.00 180 GLN A CA 1
ATOM 1466 C C . GLN A 1 180 ? -31.590 11.516 47.881 1.00 95.00 180 GLN A C 1
ATOM 1468 O O . GLN A 1 180 ? -32.607 11.575 48.578 1.00 95.00 180 GLN A O 1
ATOM 1473 N N . SER A 1 181 ? -31.617 11.149 46.599 1.00 94.75 181 SER A N 1
ATOM 1474 C CA . SER A 1 181 ? -32.848 10.794 45.888 1.00 94.75 181 SER A CA 1
ATOM 1475 C C . SER A 1 181 ? -33.521 9.572 46.518 1.00 94.75 181 SER A C 1
ATOM 1477 O O . SER A 1 181 ? -34.715 9.609 46.816 1.00 94.75 181 SER A O 1
ATOM 1479 N N . GLN A 1 182 ? -32.760 8.524 46.836 1.00 95.81 182 GLN A N 1
ATOM 1480 C CA . GLN A 1 182 ? -33.278 7.333 47.516 1.00 95.81 182 GLN A CA 1
ATOM 1481 C C . GLN A 1 182 ? -33.802 7.645 48.923 1.00 95.81 182 GLN A C 1
ATOM 1483 O O . GLN A 1 182 ? -34.885 7.192 49.292 1.00 95.81 182 GLN A O 1
ATOM 1488 N N . LEU A 1 183 ? -33.082 8.463 49.696 1.00 97.31 183 LEU A N 1
ATOM 1489 C CA . LEU A 1 183 ? -33.540 8.897 51.017 1.00 97.31 183 LEU A CA 1
ATOM 1490 C C . LEU A 1 183 ? -34.841 9.700 50.930 1.00 97.31 183 LEU A C 1
ATOM 1492 O O . LEU A 1 183 ? -35.736 9.512 51.753 1.00 97.31 183 LEU A O 1
ATOM 1496 N N . SER A 1 184 ? -34.965 10.580 49.935 1.00 96.69 184 SER A N 1
ATOM 1497 C CA . SER A 1 184 ? -36.191 11.351 49.714 1.00 96.69 184 SER A CA 1
ATOM 1498 C C . SER A 1 184 ? -37.376 10.449 49.351 1.00 96.69 184 SER A C 1
ATOM 1500 O O . SER A 1 184 ? -38.456 10.605 49.920 1.00 96.69 184 SER A O 1
ATOM 1502 N N . PHE A 1 185 ? -37.151 9.439 48.503 1.00 96.88 185 PHE A N 1
ATOM 1503 C CA . PHE A 1 185 ? -38.157 8.443 48.145 1.00 96.88 185 PHE A CA 1
ATOM 1504 C C . PHE A 1 185 ? -38.629 7.648 49.367 1.00 96.88 185 PHE A C 1
ATOM 1506 O O . PHE A 1 185 ? -39.832 7.500 49.576 1.00 96.88 185 PHE A O 1
ATOM 1513 N N . LEU A 1 186 ? -37.702 7.183 50.211 1.00 96.62 186 LEU A N 1
ATOM 1514 C CA . LEU A 1 186 ? -38.053 6.455 51.432 1.00 96.62 186 LEU A CA 1
ATOM 1515 C C . LEU A 1 186 ? -38.857 7.323 52.404 1.00 96.62 186 LEU A C 1
ATOM 1517 O O . LEU A 1 186 ? -39.846 6.851 52.957 1.00 96.62 186 LEU A O 1
ATOM 1521 N N . LYS A 1 187 ? -38.494 8.602 52.566 1.00 95.81 187 LYS A N 1
ATOM 1522 C CA . LYS A 1 187 ? -39.263 9.547 53.393 1.00 95.81 187 LYS A CA 1
ATOM 1523 C C . LYS A 1 187 ? -40.689 9.732 52.873 1.00 95.81 187 LYS A C 1
ATOM 1525 O O . LYS A 1 187 ? -41.630 9.646 53.656 1.00 95.81 187 LYS A O 1
ATOM 1530 N N . ALA A 1 188 ? -40.848 9.953 51.568 1.00 95.81 188 ALA A N 1
ATOM 1531 C CA . ALA A 1 188 ? -42.160 10.133 50.948 1.00 95.81 188 ALA A CA 1
ATOM 1532 C C . ALA A 1 188 ? -43.024 8.868 51.062 1.00 95.81 188 ALA A C 1
ATOM 1534 O O . ALA A 1 188 ? -44.204 8.947 51.400 1.00 95.81 188 ALA A O 1
ATOM 1535 N N . LYS A 1 189 ? -42.423 7.691 50.851 1.00 95.81 189 LYS A N 1
ATOM 1536 C CA . LYS A 1 189 ? -43.108 6.403 50.986 1.00 95.81 189 LYS A CA 1
ATOM 1537 C C . LYS A 1 189 ? -43.596 6.162 52.416 1.00 95.81 189 LYS A C 1
ATOM 1539 O O . LYS A 1 189 ? -44.751 5.789 52.597 1.00 95.81 189 LYS A O 1
ATOM 1544 N N . SER A 1 190 ? -42.751 6.416 53.416 1.00 93.56 190 SER A N 1
ATOM 1545 C CA . SER A 1 190 ? -43.136 6.274 54.824 1.00 93.56 190 SER A CA 1
ATOM 1546 C C . SER A 1 190 ? -44.234 7.259 55.220 1.00 93.56 190 SER A C 1
ATOM 1548 O O . SER A 1 190 ? -45.168 6.873 55.913 1.00 93.56 190 SER A O 1
ATOM 1550 N N . ALA A 1 191 ? -44.166 8.509 54.749 1.00 93.31 191 ALA A N 1
ATOM 1551 C CA . ALA A 1 191 ? -45.217 9.494 54.996 1.00 93.31 191 ALA A CA 1
ATOM 1552 C C . ALA A 1 191 ? -46.561 9.066 54.382 1.00 93.31 191 ALA A C 1
ATOM 1554 O O . ALA A 1 191 ? -47.590 9.210 55.026 1.00 93.31 191 ALA A O 1
ATOM 1555 N N . SER A 1 192 ? -46.552 8.482 53.178 1.00 91.06 192 SER A N 1
ATOM 1556 C CA . SER A 1 192 ? -47.769 7.993 52.516 1.00 91.06 192 SER A CA 1
ATOM 1557 C C . SER A 1 192 ? -48.380 6.750 53.167 1.00 91.06 192 SER A C 1
ATOM 1559 O O . SER A 1 192 ? -49.563 6.516 52.971 1.00 91.06 192 SER A O 1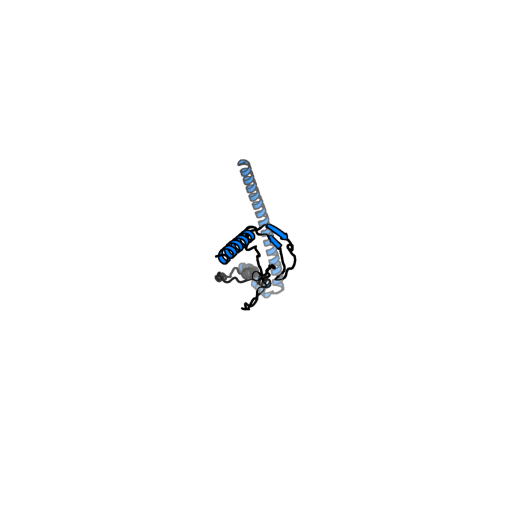
ATOM 1561 N N . GLN A 1 193 ? -47.597 5.926 53.869 1.00 86.44 193 GLN A N 1
ATOM 1562 C CA . GLN A 1 193 ? -48.106 4.732 54.563 1.00 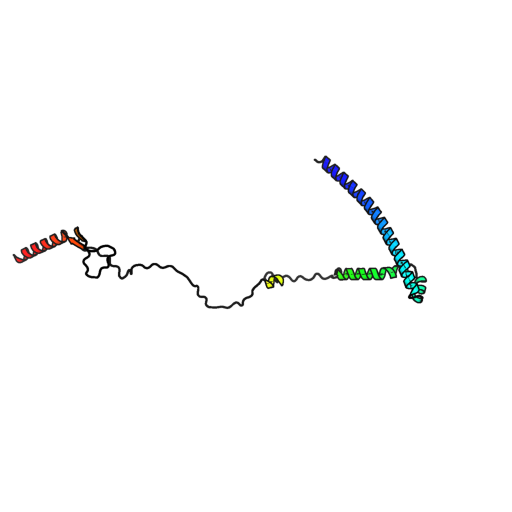86.44 193 GLN A CA 1
ATOM 1563 C C . GLN A 1 193 ? -48.686 5.037 55.948 1.00 86.44 193 GLN A C 1
ATOM 1565 O O . GLN A 1 193 ? -49.360 4.186 56.520 1.00 86.44 193 GLN A O 1
ATOM 1570 N N . LEU A 1 194 ? -48.383 6.214 56.500 1.00 69.25 194 LEU A N 1
ATOM 1571 C CA . LEU A 1 194 ? -48.869 6.667 57.805 1.00 69.25 194 LEU A CA 1
ATOM 1572 C C . LEU A 1 194 ? -50.130 7.544 57.708 1.00 69.25 194 LEU A C 1
ATOM 1574 O O . LEU A 1 194 ? -50.625 7.990 58.742 1.00 69.25 194 LEU A O 1
ATOM 1578 N N . VAL A 1 195 ? -50.627 7.790 56.492 1.00 51.56 195 VAL A N 1
ATOM 1579 C CA . VAL A 1 195 ? -51.903 8.460 56.191 1.00 51.56 195 VAL A CA 1
ATOM 1580 C C . VAL A 1 195 ? -52.912 7.406 55.763 1.00 51.56 195 VAL A C 1
ATOM 1582 O O . VAL A 1 195 ? -54.052 7.465 56.269 1.00 51.56 195 VAL A O 1
#

Radius of gyration: 61.73 Å; chains: 1; bounding box: 112×61×155 Å